Protein AF-A0A1Q5ML68-F1 (afdb_monomer_lite)

Sequence (285 aa):
MDGDLDEITRAELIEREPCPRCGAPPGSVCRANSGVVAVDYHTGRYGKIPALKSGPAIRIPAARGPGRTWQPGPEPGLDPELLARAGDRIGYARVSSKGQDLAGQVRLLKKAGCVRIYVEKVGTREKIRPEYNAALADLRPADTLTVTMLDRLGRNMVELITSAQDLAERDHRLEILTGPLAGTYDPQGAGKVLFVVFAAMAEVEREFIHERTLIGLDTAAANGNRGGRPPAIDGDMLAVALRRRDAEESVTSIARYLGIGRSTLYRTLAAYDEAIYGETLPPEK

Structure (mmCIF, N/CA/C/O backbone):
data_AF-A0A1Q5ML68-F1
#
_entry.id   AF-A0A1Q5ML68-F1
#
loop_
_atom_site.group_PDB
_atom_site.id
_atom_site.type_symbol
_atom_site.label_atom_id
_atom_site.label_alt_id
_atom_site.label_comp_id
_atom_site.label_asym_id
_atom_site.label_entity_id
_atom_site.label_seq_id
_atom_site.pdbx_PDB_ins_code
_atom_site.Cartn_x
_atom_site.Cartn_y
_atom_site.Cartn_z
_atom_site.occupancy
_atom_site.B_iso_or_equiv
_atom_site.auth_seq_id
_atom_site.auth_comp_id
_atom_site.auth_asym_id
_atom_site.auth_atom_id
_atom_site.pdbx_PDB_model_num
ATOM 1 N N . MET A 1 1 ? -25.505 -14.214 -13.656 1.00 36.12 1 MET A N 1
ATOM 2 C CA . MET A 1 1 ? -26.531 -13.472 -12.897 1.00 36.12 1 MET A CA 1
ATOM 3 C C . MET A 1 1 ? -25.995 -12.067 -12.741 1.00 36.12 1 MET A C 1
ATOM 5 O O . MET A 1 1 ? -25.295 -11.793 -11.775 1.00 36.12 1 MET A O 1
ATOM 9 N N . ASP A 1 2 ? -26.211 -11.245 -13.765 1.00 39.34 2 ASP A N 1
ATOM 10 C CA . ASP A 1 2 ? -25.779 -9.850 -13.785 1.00 39.34 2 ASP A CA 1
ATOM 11 C C . ASP A 1 2 ? -26.650 -9.072 -12.798 1.00 39.34 2 ASP A C 1
ATOM 13 O O . ASP A 1 2 ? -27.838 -8.856 -13.029 1.00 39.34 2 ASP A O 1
ATOM 17 N N . GLY A 1 3 ? -26.078 -8.772 -11.633 1.00 46.34 3 GLY A N 1
ATOM 18 C CA . GLY A 1 3 ? -26.731 -7.993 -10.590 1.00 46.34 3 GLY A CA 1
ATOM 19 C C . GLY A 1 3 ? -26.699 -6.522 -10.968 1.00 46.34 3 GLY A C 1
ATOM 20 O O . GLY A 1 3 ? -25.692 -5.852 -10.751 1.00 46.34 3 GLY A O 1
ATOM 21 N N . ASP A 1 4 ? -27.786 -6.036 -11.556 1.00 59.06 4 ASP A N 1
ATOM 22 C CA . ASP A 1 4 ? -27.978 -4.616 -11.827 1.00 59.06 4 ASP A CA 1
ATOM 23 C C . ASP A 1 4 ? -28.024 -3.873 -10.478 1.00 59.06 4 ASP A C 1
ATOM 25 O O . ASP A 1 4 ? -28.946 -4.059 -9.684 1.00 59.06 4 ASP A O 1
ATOM 29 N N . LEU A 1 5 ? -26.969 -3.112 -10.162 1.00 64.25 5 LEU A N 1
ATOM 30 C CA . LEU A 1 5 ? -26.885 -2.329 -8.922 1.00 64.25 5 LEU A CA 1
ATOM 31 C C . LEU A 1 5 ? -28.057 -1.348 -8.869 1.00 64.25 5 LEU A C 1
ATOM 33 O O . LEU A 1 5 ? -28.251 -0.605 -9.836 1.00 64.25 5 LEU A O 1
ATOM 37 N N . ASP A 1 6 ? -28.784 -1.307 -7.752 1.00 80.88 6 ASP A N 1
ATOM 38 C CA . ASP A 1 6 ? -29.876 -0.354 -7.573 1.00 80.88 6 ASP A CA 1
ATOM 39 C C . ASP A 1 6 ? -29.372 1.101 -7.600 1.00 80.88 6 ASP A C 1
ATOM 41 O O . ASP A 1 6 ? -28.182 1.396 -7.435 1.00 80.88 6 ASP A O 1
ATOM 45 N N . GLU A 1 7 ? -30.299 2.026 -7.847 1.00 80.38 7 GLU A N 1
ATOM 46 C CA . GLU A 1 7 ? -30.007 3.444 -8.066 1.00 80.38 7 GLU A CA 1
ATOM 47 C C . GLU A 1 7 ? -29.295 4.102 -6.868 1.00 80.38 7 GLU A C 1
ATOM 49 O O . GLU A 1 7 ? -28.426 4.956 -7.061 1.00 80.38 7 GLU A O 1
ATOM 54 N N . ILE A 1 8 ? -29.612 3.675 -5.641 1.00 80.44 8 ILE A N 1
ATOM 55 C CA . ILE A 1 8 ? -29.038 4.227 -4.409 1.00 80.44 8 ILE A CA 1
ATOM 56 C C . ILE A 1 8 ? -27.631 3.680 -4.192 1.00 80.44 8 ILE A C 1
ATOM 58 O O . ILE A 1 8 ? -26.703 4.465 -4.008 1.00 80.44 8 ILE A O 1
ATOM 62 N N . THR A 1 9 ? -27.437 2.368 -4.318 1.00 79.06 9 THR A N 1
ATOM 63 C CA . THR A 1 9 ? -26.108 1.749 -4.200 1.00 79.06 9 THR A CA 1
ATOM 64 C C . THR A 1 9 ? -25.141 2.302 -5.253 1.00 79.06 9 THR A C 1
ATOM 66 O O . THR A 1 9 ? -23.959 2.540 -4.990 1.00 79.06 9 THR A O 1
ATOM 69 N N . ARG A 1 10 ? -25.641 2.573 -6.465 1.00 85.12 10 ARG A N 1
ATOM 70 C CA . ARG A 1 10 ? -24.862 3.206 -7.536 1.00 85.12 10 ARG A CA 1
ATOM 71 C C . ARG A 1 10 ? -24.463 4.637 -7.181 1.00 85.12 10 ARG A C 1
ATOM 73 O O . ARG A 1 10 ? -23.309 5.004 -7.388 1.00 85.12 10 ARG A O 1
ATOM 80 N N . ALA A 1 11 ? -25.385 5.428 -6.638 1.00 85.94 11 ALA A N 1
ATOM 81 C CA . ALA A 1 11 ? -25.099 6.776 -6.160 1.00 85.94 11 ALA A CA 1
ATOM 82 C C . ALA A 1 11 ? -24.056 6.778 -5.033 1.00 85.94 11 ALA A C 1
ATOM 84 O O . ALA A 1 11 ? -23.106 7.555 -5.090 1.00 85.94 11 ALA A O 1
ATOM 85 N N . GLU A 1 12 ? -24.160 5.861 -4.070 1.00 85.00 12 GLU A N 1
ATOM 86 C CA . GLU A 1 12 ? -23.204 5.732 -2.964 1.00 85.00 12 GLU A CA 1
ATOM 87 C C . GLU A 1 12 ? -21.778 5.440 -3.445 1.00 85.00 12 GLU A C 1
ATOM 89 O O . GLU A 1 12 ? -20.823 6.034 -2.946 1.00 85.00 12 GLU A O 1
ATOM 94 N N . LEU A 1 13 ? -21.615 4.574 -4.450 1.00 82.69 13 LEU A N 1
ATOM 95 C CA . LEU A 1 13 ? -20.307 4.299 -5.053 1.00 82.69 13 LEU A CA 1
ATOM 96 C C . LEU A 1 13 ? -19.692 5.542 -5.710 1.00 82.69 13 LEU A C 1
ATOM 98 O O . LEU A 1 13 ? -18.487 5.757 -5.609 1.00 82.69 13 LEU A O 1
ATOM 102 N N . ILE A 1 14 ? -20.507 6.367 -6.371 1.00 88.38 14 ILE A N 1
ATOM 103 C CA . ILE A 1 14 ? -20.056 7.599 -7.037 1.00 88.38 14 ILE A CA 1
ATOM 104 C C . ILE A 1 14 ? -19.730 8.690 -6.015 1.00 88.38 14 ILE A C 1
ATOM 106 O O . ILE A 1 14 ? -18.773 9.446 -6.188 1.00 88.38 14 ILE A O 1
ATOM 110 N N . GLU A 1 15 ? -20.543 8.797 -4.966 1.00 90.00 15 GLU A N 1
ATOM 111 C CA . GLU A 1 15 ? -20.426 9.826 -3.936 1.00 90.00 15 GLU A CA 1
ATOM 112 C C . GLU A 1 15 ? -19.154 9.657 -3.098 1.00 90.00 15 GLU A C 1
ATOM 114 O O . GLU A 1 15 ? -18.625 10.665 -2.640 1.00 90.00 15 GLU A O 1
ATOM 119 N N . ARG A 1 16 ? -18.596 8.443 -2.975 1.00 83.81 16 ARG A N 1
ATOM 120 C CA . ARG A 1 16 ? -17.305 8.185 -2.299 1.00 83.81 16 ARG A CA 1
ATOM 121 C C . ARG A 1 16 ? -16.110 8.885 -2.943 1.00 83.81 16 ARG A C 1
ATOM 123 O O . ARG A 1 16 ? -15.147 9.196 -2.252 1.00 83.81 16 ARG A O 1
ATOM 130 N N . GLU A 1 17 ? -16.174 9.160 -4.240 1.00 82.75 17 GLU A N 1
ATOM 131 C CA . GLU A 1 17 ? -15.088 9.816 -4.963 1.00 82.75 17 GLU A CA 1
ATOM 132 C C . GLU A 1 17 ? -15.290 11.340 -4.998 1.00 82.75 17 GLU A C 1
ATOM 134 O O . GLU A 1 17 ? -16.422 11.819 -5.173 1.00 82.75 17 GLU A O 1
ATOM 139 N N . PRO A 1 18 ? -14.217 12.145 -4.890 1.00 88.44 18 PRO A N 1
ATOM 140 C CA . PRO A 1 18 ? -14.308 13.586 -5.080 1.00 88.44 18 PRO A CA 1
ATOM 141 C C . PRO A 1 18 ? -14.654 13.921 -6.537 1.00 88.44 18 PRO A C 1
ATOM 143 O O . PRO A 1 18 ? -14.225 13.258 -7.483 1.00 88.44 18 PRO A O 1
ATOM 146 N N . CYS A 1 19 ? -15.420 14.991 -6.755 1.00 91.00 19 CYS A N 1
ATOM 147 C CA . CYS A 1 19 ? -15.777 15.424 -8.101 1.00 91.00 19 CYS A CA 1
ATOM 148 C C . CYS A 1 19 ? -14.746 16.415 -8.669 1.00 91.00 19 CYS A C 1
ATOM 150 O O . CYS A 1 19 ? -14.743 17.576 -8.254 1.00 91.00 19 CYS A O 1
ATOM 152 N N . PRO A 1 20 ? -13.973 16.054 -9.712 1.00 89.56 20 PRO A N 1
ATOM 153 C CA . PRO A 1 20 ? -12.955 16.945 -10.278 1.00 89.56 20 PRO A CA 1
ATOM 154 C C . PRO A 1 20 ? -13.546 18.157 -11.015 1.00 89.56 20 PRO A C 1
ATOM 156 O O . PRO A 1 20 ? -12.840 19.124 -11.272 1.00 89.56 20 PRO A O 1
ATOM 159 N N . ARG A 1 21 ? -14.836 18.112 -11.384 1.00 91.75 21 ARG A N 1
ATOM 160 C CA . ARG A 1 21 ? -15.485 19.169 -12.176 1.00 91.75 21 ARG A CA 1
ATOM 161 C C . ARG A 1 21 ? -16.094 20.284 -11.332 1.00 91.75 21 ARG A C 1
ATOM 163 O O . ARG A 1 21 ? -15.976 21.444 -11.696 1.00 91.75 21 ARG A O 1
ATOM 170 N N . CYS A 1 22 ? -16.789 19.936 -10.252 1.00 91.56 22 CYS A N 1
ATOM 171 C CA . CYS A 1 22 ? -17.483 20.916 -9.403 1.00 91.56 22 CYS A CA 1
ATOM 172 C C . CYS A 1 22 ? -16.867 21.065 -8.010 1.00 91.56 22 CYS A C 1
ATOM 174 O O . CYS A 1 22 ? -17.383 21.836 -7.208 1.00 91.56 22 CYS A O 1
ATOM 176 N N . GLY A 1 23 ? -15.803 20.312 -7.712 1.00 88.94 23 GLY A N 1
ATOM 177 C CA . GLY A 1 23 ? -15.145 20.329 -6.407 1.00 88.94 23 GLY A CA 1
ATOM 178 C C . GLY A 1 23 ? -15.983 19.734 -5.275 1.00 88.94 23 GLY A C 1
ATOM 179 O O . GLY A 1 23 ? -15.641 19.936 -4.118 1.00 88.94 23 GLY A O 1
ATOM 180 N N . ALA A 1 24 ? -17.082 19.028 -5.575 1.00 89.75 24 ALA A N 1
ATOM 181 C CA . ALA A 1 24 ? -17.859 18.344 -4.544 1.00 89.75 24 ALA A CA 1
ATOM 182 C C . ALA A 1 24 ? -16.963 17.311 -3.829 1.00 89.75 24 ALA A C 1
ATOM 184 O O . ALA A 1 24 ? -16.396 16.454 -4.520 1.00 89.75 24 ALA A O 1
ATOM 185 N N . PRO A 1 25 ? -16.820 17.388 -2.494 1.00 84.69 25 PRO A N 1
ATOM 186 C CA . PRO A 1 25 ? -16.006 16.442 -1.740 1.00 84.69 25 PRO A CA 1
ATOM 187 C C . PRO A 1 25 ? -16.663 15.048 -1.718 1.00 84.69 25 PRO A C 1
ATOM 189 O O . PRO A 1 25 ? -17.828 14.903 -2.125 1.00 84.69 25 PRO A O 1
ATOM 192 N N . PRO A 1 26 ? -15.940 14.010 -1.260 1.00 85.00 26 PRO A N 1
ATOM 193 C CA . PRO A 1 26 ? -16.539 12.717 -0.949 1.00 85.00 26 PRO A CA 1
ATOM 194 C C . PRO A 1 26 ? -17.802 12.875 -0.090 1.00 85.00 26 PRO A C 1
ATOM 196 O O . PRO A 1 26 ? -17.904 13.789 0.723 1.00 85.00 26 PRO A O 1
ATOM 199 N N . GLY A 1 27 ? -18.787 11.999 -0.280 1.00 83.81 27 GLY A N 1
ATOM 200 C CA . GLY A 1 27 ? -20.057 11.973 0.458 1.00 83.81 27 GLY A CA 1
ATOM 201 C C . GLY A 1 27 ? -21.073 13.032 0.023 1.00 83.81 27 GLY A C 1
ATOM 202 O O . GLY A 1 27 ? -22.237 12.992 0.412 1.00 83.81 27 GLY A O 1
ATOM 203 N N . SER A 1 28 ? -20.672 13.959 -0.851 1.00 89.44 28 SER A N 1
ATOM 204 C CA . SER A 1 28 ? -21.554 14.991 -1.400 1.00 89.44 28 SER A CA 1
ATOM 205 C C . SER A 1 28 ? -22.082 14.637 -2.785 1.00 89.44 28 SER A C 1
ATOM 207 O O . SER A 1 28 ? -21.382 14.036 -3.592 1.00 89.44 28 SER A O 1
ATOM 209 N N . VAL A 1 29 ? -23.269 15.121 -3.139 1.00 93.69 29 VAL A N 1
ATOM 210 C CA . VAL A 1 29 ? -23.805 15.090 -4.515 1.00 93.69 29 VAL A CA 1
ATOM 211 C C . VAL A 1 29 ? -23.107 16.121 -5.411 1.00 93.69 29 VAL A C 1
ATOM 213 O O . VAL A 1 29 ? -22.505 17.077 -4.920 1.00 93.69 29 VAL A O 1
ATOM 216 N N . CYS A 1 30 ? -23.160 15.960 -6.738 1.00 94.75 30 CYS A N 1
ATOM 217 C CA . CYS A 1 30 ? -22.585 16.964 -7.643 1.00 94.75 30 CYS A CA 1
ATOM 218 C C . CYS A 1 30 ? -23.358 18.293 -7.581 1.00 94.75 30 CYS A C 1
ATOM 220 O O . CYS A 1 30 ? -24.582 18.312 -7.458 1.00 94.75 30 CYS A O 1
ATOM 222 N N . ARG A 1 31 ? -22.630 19.408 -7.708 1.00 95.38 31 ARG A N 1
ATOM 223 C CA . ARG A 1 31 ? -23.177 20.770 -7.691 1.00 95.38 31 ARG A CA 1
ATOM 224 C C . ARG A 1 31 ? -23.216 21.365 -9.096 1.00 95.38 31 ARG A C 1
ATOM 226 O O . ARG A 1 31 ? -22.225 21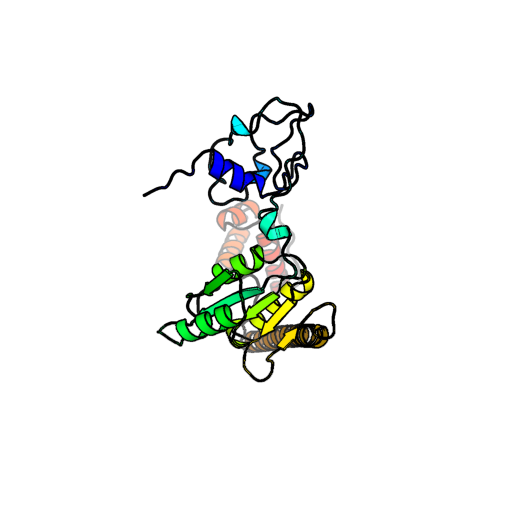.279 -9.820 1.00 95.38 31 ARG A O 1
ATOM 233 N N . ALA A 1 32 ? -24.325 22.003 -9.460 1.00 93.00 32 ALA A N 1
ATOM 234 C CA . ALA A 1 32 ? -24.416 22.824 -10.665 1.00 93.00 32 ALA A CA 1
ATOM 235 C C . ALA A 1 32 ? -23.803 24.220 -10.439 1.00 93.00 32 ALA 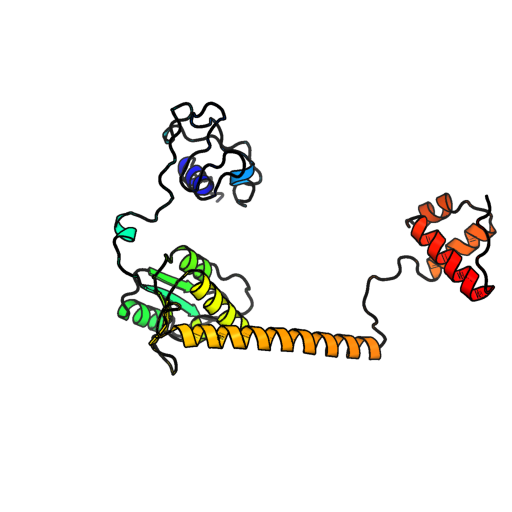A C 1
ATOM 237 O O . ALA A 1 32 ? -23.668 24.683 -9.307 1.00 93.00 32 ALA A O 1
ATOM 238 N N . ASN A 1 33 ? -23.482 24.944 -11.514 1.00 90.50 33 ASN A N 1
ATOM 239 C CA . ASN A 1 33 ? -22.924 26.301 -11.405 1.00 90.50 33 ASN A CA 1
ATOM 240 C C . ASN A 1 33 ? -23.860 27.287 -10.682 1.00 90.50 33 ASN A C 1
ATOM 242 O O . ASN A 1 33 ? -23.385 28.229 -10.061 1.00 90.50 33 ASN A O 1
ATOM 246 N N . SER A 1 34 ? -25.172 27.044 -10.717 1.00 89.31 34 SER A N 1
ATOM 247 C CA . SER A 1 34 ? -26.196 27.830 -10.018 1.00 89.31 34 SER A CA 1
ATOM 248 C C . SER A 1 34 ? -26.254 27.591 -8.502 1.00 89.31 34 SER A C 1
ATOM 250 O O . SER A 1 34 ? -27.090 28.187 -7.832 1.00 89.31 34 SER A O 1
ATOM 252 N N . GLY A 1 35 ? -25.402 26.722 -7.943 1.00 89.81 35 GLY A N 1
ATOM 253 C CA . GLY A 1 35 ? -25.367 26.450 -6.501 1.00 89.81 35 GLY A CA 1
ATOM 254 C C . GLY A 1 35 ? -26.454 25.490 -6.006 1.00 89.81 35 GLY A C 1
ATOM 255 O O . GLY A 1 35 ? -26.629 25.334 -4.801 1.00 89.81 35 GLY A O 1
ATOM 256 N N . VAL A 1 36 ? -27.164 24.822 -6.917 1.00 95.69 36 VAL A N 1
ATOM 257 C CA . VAL A 1 36 ? -28.134 23.759 -6.605 1.00 95.69 36 VAL A CA 1
ATOM 258 C C . VAL A 1 36 ? -27.543 22.374 -6.865 1.00 95.69 36 VAL A C 1
ATOM 260 O O . VAL A 1 36 ? -26.537 22.230 -7.572 1.00 95.69 36 VAL A O 1
ATOM 263 N N . VAL A 1 37 ? -28.160 21.345 -6.286 1.00 95.69 37 VAL A N 1
ATOM 264 C CA . VAL A 1 37 ? -27.837 19.946 -6.573 1.00 95.69 37 VAL A CA 1
ATOM 265 C C . VAL A 1 37 ? -28.046 19.694 -8.062 1.00 95.69 37 VAL A C 1
ATOM 267 O O . VAL A 1 37 ? -29.103 20.013 -8.613 1.00 95.69 37 VAL A O 1
ATOM 270 N N . ALA A 1 38 ? -27.017 19.159 -8.717 1.00 94.69 38 ALA A N 1
ATOM 271 C CA . ALA A 1 38 ? -27.066 18.848 -10.133 1.00 94.69 38 ALA A CA 1
ATOM 272 C C . ALA A 1 38 ? -28.132 17.785 -10.422 1.00 94.69 38 ALA A C 1
ATOM 274 O O . ALA A 1 38 ? -28.585 17.050 -9.549 1.00 94.69 38 ALA A O 1
ATOM 275 N N . VAL A 1 39 ? -28.537 17.720 -11.681 1.00 93.81 39 VAL A N 1
ATOM 276 C CA . VAL A 1 39 ? -29.521 16.745 -12.140 1.00 93.81 39 VAL A CA 1
ATOM 277 C C . VAL A 1 39 ? -28.864 15.376 -12.384 1.00 93.81 39 VAL A C 1
ATOM 279 O O . VAL A 1 39 ? -29.430 14.341 -12.037 1.00 93.81 39 VAL A O 1
ATOM 282 N N . ASP A 1 40 ? -27.637 15.388 -12.905 1.00 94.50 40 ASP A N 1
ATOM 283 C CA . ASP A 1 40 ? -26.828 14.202 -13.178 1.00 94.50 40 ASP A CA 1
ATOM 284 C C . ASP A 1 40 ? -25.459 14.333 -12.491 1.00 94.50 40 ASP A C 1
ATOM 286 O O . ASP A 1 40 ? -24.950 15.444 -12.282 1.00 94.50 40 ASP A O 1
ATOM 290 N N . TYR A 1 41 ? -24.823 13.205 -12.166 1.00 93.81 41 TYR A N 1
ATOM 291 C CA . TYR A 1 41 ? -23.427 13.217 -11.736 1.00 93.81 41 TYR A CA 1
ATOM 292 C C . TYR A 1 41 ? -22.515 13.597 -12.908 1.00 93.81 41 TYR A C 1
ATOM 294 O O . TYR A 1 41 ? -22.719 13.202 -14.059 1.00 93.81 41 TYR A O 1
ATOM 302 N N . HIS A 1 42 ? -21.436 14.321 -12.617 1.00 93.44 42 HIS A N 1
ATOM 303 C CA . HIS A 1 42 ? -20.429 14.624 -13.629 1.00 93.44 42 HIS A CA 1
ATOM 304 C C . HIS A 1 42 ? -19.661 13.361 -14.036 1.00 93.44 42 HIS A C 1
ATOM 306 O O . HIS A 1 42 ? -19.107 12.678 -13.179 1.00 93.44 42 HIS A O 1
ATOM 312 N N . THR A 1 43 ? -19.543 13.114 -15.342 1.00 89.44 43 THR A N 1
ATOM 313 C CA . THR A 1 43 ? -18.831 11.957 -15.929 1.00 89.44 43 THR A CA 1
ATOM 314 C C . THR A 1 43 ? -17.425 11.757 -15.369 1.00 89.44 43 THR A C 1
ATOM 316 O O . THR A 1 43 ? -17.034 10.638 -15.047 1.00 89.44 43 THR A O 1
ATOM 319 N N . GLY A 1 44 ? -16.678 12.846 -15.166 1.00 85.62 44 GLY A N 1
ATOM 320 C CA . GLY A 1 44 ? -15.333 12.798 -14.585 1.00 85.62 44 GLY A CA 1
ATOM 321 C C . GLY A 1 44 ? -15.268 12.229 -13.161 1.00 85.62 44 GLY A C 1
ATOM 322 O O . GLY A 1 44 ? -14.197 11.803 -12.745 1.00 85.62 44 GLY A O 1
ATOM 323 N N . ARG A 1 45 ? -16.386 12.200 -12.422 1.00 89.94 45 ARG A N 1
ATOM 324 C CA . ARG A 1 45 ? -16.457 11.667 -11.055 1.00 89.94 45 ARG A CA 1
ATOM 325 C C . ARG A 1 45 ? -16.505 10.140 -11.019 1.00 89.94 45 ARG A C 1
ATOM 327 O O . ARG A 1 45 ? -15.849 9.539 -10.186 1.00 89.94 45 ARG A O 1
ATOM 334 N N . TYR A 1 46 ? -17.248 9.516 -11.933 1.00 87.50 46 TYR A N 1
ATOM 335 C CA . TYR A 1 46 ? -17.438 8.059 -11.959 1.00 87.50 46 TYR A CA 1
ATOM 336 C C . TYR A 1 46 ? -16.704 7.349 -13.099 1.00 87.50 46 TYR A C 1
ATOM 338 O O . TYR A 1 46 ? -16.640 6.125 -13.116 1.00 87.50 46 TYR A O 1
ATOM 346 N N . GLY A 1 47 ? -16.082 8.083 -14.028 1.00 83.88 47 GLY A N 1
ATOM 347 C CA . GLY A 1 47 ? -15.369 7.502 -15.172 1.00 83.88 47 GLY A CA 1
ATOM 348 C C . GLY A 1 47 ? -14.154 6.631 -14.817 1.00 83.88 47 GLY A C 1
ATOM 349 O O . GLY A 1 47 ? -13.647 5.908 -15.675 1.00 83.88 47 GLY A O 1
ATOM 350 N N . LYS A 1 48 ? -13.676 6.674 -13.565 1.00 76.44 48 LYS A N 1
ATOM 351 C CA . LYS A 1 48 ? -12.618 5.784 -13.055 1.00 76.44 48 LYS A CA 1
ATOM 352 C C . LYS A 1 48 ? -13.155 4.531 -12.358 1.00 76.44 48 LYS A C 1
ATOM 354 O O . LYS A 1 48 ? -12.374 3.616 -12.122 1.00 76.44 48 LYS A O 1
ATOM 359 N N . ILE A 1 49 ? -14.457 4.464 -12.071 1.00 81.38 49 ILE A N 1
ATOM 360 C CA . ILE A 1 49 ? -15.095 3.322 -11.410 1.00 81.38 49 ILE A CA 1
ATOM 361 C C . ILE A 1 49 ? -15.355 2.251 -12.482 1.00 81.38 49 ILE A C 1
ATOM 363 O O . ILE A 1 49 ? -16.187 2.482 -13.363 1.00 81.38 49 ILE A O 1
ATOM 367 N N . PRO A 1 50 ? -14.679 1.082 -12.451 1.00 75.31 50 PRO A N 1
ATOM 368 C CA . PRO A 1 50 ? -14.756 0.096 -13.535 1.00 75.31 50 PRO A CA 1
ATOM 369 C C . PRO A 1 50 ? -16.184 -0.368 -13.849 1.00 75.31 50 PRO A C 1
ATOM 371 O O . PRO A 1 50 ? -16.514 -0.567 -15.013 1.00 75.31 50 PRO A O 1
ATOM 374 N N . ALA A 1 51 ? -17.041 -0.457 -12.827 1.00 77.88 51 ALA A N 1
ATOM 375 C CA . ALA A 1 51 ? -18.445 -0.844 -12.959 1.00 77.88 51 ALA A CA 1
ATOM 376 C C . ALA A 1 51 ? -19.333 0.211 -13.651 1.00 77.88 51 ALA A C 1
ATOM 378 O O . ALA A 1 51 ? -20.419 -0.120 -14.110 1.00 77.88 51 ALA A O 1
ATOM 379 N N . LEU A 1 52 ? -18.894 1.475 -13.726 1.00 79.75 52 LEU A N 1
ATOM 380 C CA . LEU A 1 52 ? -19.711 2.618 -14.171 1.00 79.75 52 LEU A CA 1
ATOM 381 C C . LEU A 1 52 ? -19.112 3.366 -15.372 1.00 79.75 52 LEU A C 1
ATOM 383 O O . LEU A 1 52 ? -19.705 4.313 -15.883 1.00 79.75 52 LEU A O 1
ATOM 387 N N . LYS A 1 53 ? -17.932 2.943 -15.835 1.00 72.88 53 LYS A N 1
ATOM 388 C CA . LYS A 1 53 ? -17.140 3.622 -16.869 1.00 72.88 53 LYS A CA 1
ATOM 389 C C . LYS A 1 53 ? -17.780 3.605 -18.266 1.00 72.88 53 LYS A C 1
ATOM 391 O O . LYS A 1 53 ? -17.458 4.470 -19.077 1.00 72.88 53 LYS A O 1
ATOM 396 N N . SER A 1 54 ? -18.672 2.653 -18.540 1.00 64.12 54 SER A N 1
ATOM 397 C CA . SER A 1 54 ? -19.179 2.347 -19.891 1.00 64.12 54 SER A CA 1
ATOM 398 C C . SER A 1 54 ? -20.687 2.586 -20.068 1.00 64.12 54 SER A C 1
ATOM 400 O O . SER A 1 54 ? -21.296 1.993 -20.954 1.00 64.12 54 SER A O 1
ATOM 402 N N . GLY A 1 55 ? -21.306 3.403 -19.211 1.00 70.31 55 GLY A N 1
ATOM 403 C CA . GLY A 1 55 ? -22.759 3.598 -19.172 1.00 70.31 55 GLY A CA 1
ATOM 404 C C . GLY A 1 55 ? -23.245 4.973 -19.654 1.00 70.31 55 GLY A C 1
ATOM 405 O O . GLY A 1 55 ? -22.439 5.888 -19.849 1.00 70.31 55 GLY A O 1
ATOM 406 N N . PRO A 1 56 ? -24.572 5.140 -19.823 1.00 78.81 56 PRO A N 1
ATOM 407 C CA . PRO A 1 56 ? -25.187 6.454 -19.999 1.00 78.81 56 PRO A CA 1
ATOM 408 C C . PRO A 1 56 ? -24.938 7.349 -18.775 1.00 78.81 56 PRO A C 1
ATOM 410 O O . PRO A 1 56 ? -24.537 6.878 -17.709 1.00 78.81 56 PRO A O 1
ATOM 413 N N . ALA A 1 57 ? -25.195 8.652 -18.921 1.00 85.81 57 ALA A N 1
ATOM 414 C CA . ALA A 1 57 ? -25.072 9.598 -17.816 1.00 85.81 57 ALA A CA 1
ATOM 415 C C . ALA A 1 57 ? -25.906 9.145 -16.603 1.00 85.81 57 ALA A C 1
ATOM 417 O O . ALA A 1 57 ? -27.088 8.827 -16.734 1.00 85.81 57 ALA A O 1
ATOM 418 N N . ILE A 1 58 ? -25.278 9.111 -15.425 1.00 89.69 58 ILE A N 1
ATOM 419 C CA . ILE A 1 58 ? -25.912 8.621 -14.197 1.00 89.69 58 ILE A CA 1
ATOM 420 C C . ILE A 1 58 ? -26.659 9.767 -13.509 1.00 89.69 58 ILE A C 1
ATOM 422 O O . ILE A 1 58 ? -26.050 10.766 -13.113 1.00 89.69 58 ILE A O 1
ATOM 426 N N . ARG A 1 59 ? -27.976 9.598 -13.357 1.00 92.31 59 ARG A N 1
ATOM 427 C CA . ARG A 1 59 ? -28.879 10.527 -12.665 1.00 92.31 59 ARG A CA 1
ATOM 428 C C . ARG A 1 59 ? -28.554 10.590 -11.171 1.00 92.31 59 ARG A C 1
ATOM 430 O O . ARG A 1 59 ? -28.221 9.569 -10.573 1.00 92.31 59 ARG A O 1
ATOM 437 N N . ILE A 1 60 ? -28.695 11.766 -10.562 1.00 92.19 60 ILE A N 1
ATOM 438 C CA . ILE A 1 60 ? -28.732 11.870 -9.099 1.00 92.19 60 ILE A CA 1
ATOM 439 C C . ILE A 1 60 ? -30.112 11.384 -8.614 1.00 92.19 60 ILE A C 1
ATOM 441 O O . ILE A 1 60 ? -31.121 11.905 -9.106 1.00 92.19 60 ILE A O 1
ATOM 445 N N . PRO A 1 61 ? -30.187 10.430 -7.661 1.00 91.69 61 PRO A N 1
ATOM 446 C CA . PRO A 1 61 ? -31.463 9.890 -7.200 1.00 91.69 61 PRO A CA 1
ATOM 447 C C . PRO A 1 61 ? -32.376 10.961 -6.607 1.00 91.69 61 PRO A C 1
ATOM 449 O O . PRO A 1 61 ? -31.914 11.899 -5.954 1.00 91.69 61 PRO A O 1
ATOM 452 N N . ALA 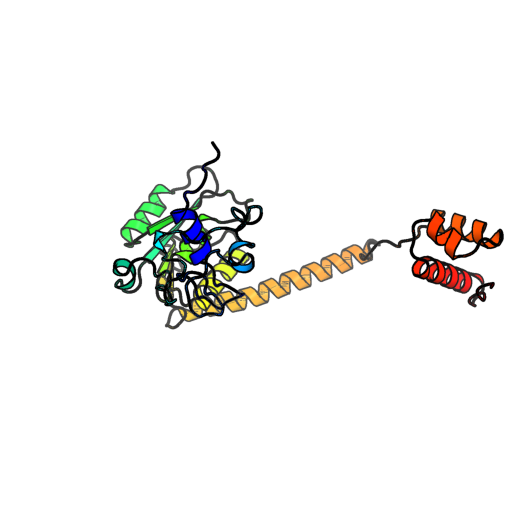A 1 62 ? -33.693 10.783 -6.727 1.00 88.88 62 ALA A N 1
ATOM 453 C CA . ALA A 1 62 ? -34.670 11.719 -6.158 1.00 88.88 62 ALA A CA 1
ATOM 454 C C . ALA A 1 62 ? -34.469 11.945 -4.643 1.00 88.88 62 ALA A C 1
ATOM 456 O O . ALA A 1 62 ? -34.628 13.066 -4.154 1.00 88.88 62 ALA A O 1
ATOM 457 N N . ALA A 1 63 ? -34.030 10.909 -3.917 1.00 86.75 63 ALA A N 1
ATOM 458 C CA . ALA A 1 63 ? -33.715 10.965 -2.486 1.00 86.75 63 ALA A CA 1
ATOM 459 C C . ALA A 1 63 ? -32.593 11.963 -2.132 1.00 86.75 63 ALA A C 1
ATOM 461 O O . ALA A 1 63 ? -32.508 12.422 -0.997 1.00 86.75 63 ALA A O 1
ATOM 462 N N . ARG A 1 64 ? -31.741 12.321 -3.098 1.00 87.25 64 ARG A N 1
ATOM 463 C CA . ARG A 1 64 ? -30.636 13.279 -2.953 1.00 87.25 64 ARG A CA 1
ATOM 464 C C . ARG A 1 64 ? -31.027 14.722 -3.304 1.00 87.25 64 ARG A C 1
ATOM 466 O O . ARG A 1 64 ? -30.206 15.628 -3.191 1.00 87.25 64 ARG A O 1
ATOM 473 N N . GLY A 1 65 ? -32.284 14.953 -3.692 1.00 90.88 65 GLY A N 1
ATOM 474 C CA . GLY A 1 65 ? -32.865 16.285 -3.871 1.00 90.88 65 GLY A CA 1
ATOM 475 C C . GLY A 1 65 ? -32.293 17.116 -5.030 1.00 90.88 65 GLY A C 1
ATOM 476 O O . GLY A 1 65 ? -31.947 18.276 -4.795 1.00 90.88 65 GLY A O 1
ATOM 477 N N . PRO A 1 66 ? -32.210 16.590 -6.269 1.00 92.56 66 PRO A N 1
ATOM 478 C CA . PRO A 1 66 ? -31.778 17.370 -7.431 1.00 92.56 66 PRO A CA 1
ATOM 479 C C . PRO A 1 66 ? -32.589 18.668 -7.581 1.00 92.56 66 PRO A C 1
ATOM 481 O O . PRO A 1 66 ? -33.803 18.687 -7.376 1.00 92.56 66 PRO A O 1
ATOM 484 N N . GLY A 1 67 ? -31.912 19.772 -7.911 1.00 90.19 67 GLY A N 1
ATOM 485 C CA . GLY A 1 67 ? -32.509 21.107 -8.035 1.00 90.19 67 GLY A CA 1
ATOM 486 C C . GLY A 1 67 ? -32.717 21.872 -6.721 1.00 90.19 67 GLY A C 1
ATOM 487 O O . GLY A 1 67 ? -33.042 23.057 -6.767 1.00 90.19 67 GLY A O 1
ATOM 488 N N . ARG A 1 68 ? -32.499 21.253 -5.552 1.00 91.81 68 ARG A N 1
ATOM 489 C CA . ARG A 1 68 ? -32.514 21.956 -4.255 1.00 91.81 68 ARG A CA 1
ATOM 490 C C . ARG A 1 68 ? -31.201 22.693 -4.008 1.00 91.81 68 ARG A C 1
ATOM 492 O O . ARG A 1 68 ? -30.184 22.360 -4.614 1.00 91.81 68 ARG A O 1
ATOM 499 N N . THR A 1 69 ? -31.207 23.666 -3.096 1.00 94.69 69 THR A N 1
ATOM 500 C CA . THR A 1 69 ? -29.986 24.344 -2.634 1.00 94.69 69 THR A CA 1
ATOM 501 C C . THR A 1 69 ? -28.934 23.316 -2.244 1.00 94.69 69 THR A C 1
ATOM 503 O O . THR A 1 69 ? -29.194 22.444 -1.414 1.00 94.69 69 THR A O 1
ATOM 506 N N . TRP A 1 70 ? -27.763 23.394 -2.875 1.00 94.62 70 TRP A N 1
ATOM 507 C CA . TRP A 1 70 ? -26.704 22.433 -2.627 1.00 94.62 70 TRP A CA 1
ATOM 508 C C . TRP A 1 70 ? -26.081 22.697 -1.265 1.00 94.62 70 TRP A C 1
ATOM 510 O O . TRP A 1 70 ? -25.696 23.823 -0.949 1.00 94.62 70 TRP A O 1
ATOM 520 N N . GLN A 1 71 ? -25.938 21.633 -0.494 1.00 87.62 71 GLN A N 1
ATOM 521 C CA . GLN A 1 71 ? -25.109 21.608 0.695 1.00 87.62 71 GLN A CA 1
ATOM 522 C C . GLN A 1 71 ? -24.110 20.464 0.540 1.00 87.62 71 GLN A C 1
ATOM 524 O O . GLN A 1 71 ? -24.453 19.448 -0.079 1.00 87.62 71 GLN A O 1
ATOM 529 N N . PRO A 1 72 ? -22.879 20.618 1.055 1.00 84.62 72 PRO A N 1
ATOM 530 C CA . PRO A 1 72 ? -21.977 19.488 1.152 1.00 84.62 72 PRO A CA 1
ATOM 531 C C . PRO A 1 72 ? -22.676 18.401 1.971 1.00 84.62 72 PRO A C 1
ATOM 533 O O . PRO A 1 72 ? -23.190 18.659 3.060 1.00 84.62 72 PRO A O 1
ATOM 536 N N . GLY A 1 73 ? -22.746 17.203 1.398 1.00 75.62 73 GLY A N 1
ATOM 537 C CA . GLY A 1 73 ? -23.124 16.025 2.159 1.00 75.62 73 GLY A CA 1
ATOM 538 C C . GLY A 1 73 ? -22.077 15.782 3.244 1.00 75.62 73 GLY A C 1
ATOM 539 O O . GLY A 1 73 ? -20.948 16.272 3.113 1.00 75.62 73 GLY A O 1
ATOM 540 N N . PRO A 1 74 ? -22.426 15.050 4.312 1.00 67.25 74 PRO A N 1
ATOM 541 C CA . PRO A 1 74 ? -21.405 14.585 5.235 1.00 67.25 74 PRO A CA 1
ATOM 542 C C . PRO A 1 74 ? -20.332 13.875 4.407 1.00 67.25 74 PRO A C 1
ATOM 544 O O . PRO A 1 74 ? -20.674 13.125 3.487 1.00 67.25 74 PRO A O 1
ATOM 547 N N . GLU A 1 75 ? -19.047 14.106 4.703 1.00 57.53 75 GLU A N 1
ATOM 548 C CA . GLU A 1 75 ? -18.023 13.184 4.207 1.00 57.53 75 GLU A CA 1
ATOM 549 C C . GLU A 1 75 ? -18.496 11.760 4.536 1.00 57.53 75 GLU A C 1
ATOM 551 O O . GLU A 1 75 ? -19.187 11.601 5.550 1.00 57.53 75 GLU A O 1
ATOM 556 N N . PRO A 1 76 ? -18.209 10.731 3.716 1.00 56.44 76 PRO A N 1
ATOM 557 C CA . PRO A 1 76 ? -18.541 9.359 4.046 1.00 56.44 76 PRO A CA 1
ATOM 558 C C . PRO A 1 76 ? -17.676 8.964 5.246 1.00 56.44 76 PRO A C 1
ATOM 560 O O . PRO A 1 76 ? -16.658 8.290 5.133 1.00 56.44 76 PRO A O 1
ATOM 563 N N . GLY A 1 77 ? -18.072 9.440 6.418 1.00 47.00 77 GLY A N 1
ATOM 564 C CA . GLY A 1 77 ? -17.682 8.924 7.692 1.00 47.00 77 GLY A CA 1
ATOM 565 C C . GLY A 1 77 ? -18.373 7.586 7.778 1.00 47.00 77 GLY A C 1
ATOM 566 O O . GLY A 1 77 ? -19.600 7.500 7.813 1.00 47.00 77 GLY A O 1
ATOM 567 N N . LEU A 1 78 ? -17.562 6.535 7.787 1.00 49.44 78 LEU A N 1
ATOM 568 C CA . LEU A 1 78 ? -17.891 5.314 8.505 1.00 49.44 78 LEU A CA 1
ATOM 569 C C . LEU A 1 78 ? -18.658 5.709 9.782 1.00 49.44 78 LEU A C 1
ATOM 571 O O . LEU A 1 78 ? -18.154 6.552 10.520 1.00 49.44 78 LEU A O 1
ATOM 575 N N . ASP A 1 79 ? -19.849 5.138 9.959 1.00 44.06 79 ASP A N 1
ATOM 576 C CA . ASP A 1 79 ? -20.825 5.311 11.047 1.00 44.06 79 ASP A CA 1
ATOM 577 C C . ASP A 1 79 ? -20.360 6.164 12.260 1.00 44.06 79 ASP A C 1
ATOM 579 O O . ASP A 1 79 ? -19.317 5.867 12.855 1.00 44.06 79 ASP A O 1
ATOM 583 N N . PRO A 1 80 ? -21.112 7.187 12.706 1.00 40.12 80 PRO A N 1
ATOM 584 C CA . PRO A 1 80 ? -20.773 7.976 13.896 1.00 40.12 80 PRO A CA 1
ATOM 585 C C . PRO A 1 80 ? -20.524 7.141 15.167 1.00 40.12 80 PRO A C 1
ATOM 587 O O . PRO A 1 80 ? -19.678 7.507 15.982 1.00 40.12 80 PRO A O 1
ATOM 590 N N . GLU A 1 81 ? -21.184 5.984 15.306 1.00 45.31 81 GLU A N 1
ATOM 591 C CA . GLU A 1 81 ? -20.912 5.001 16.370 1.00 45.31 81 GLU A CA 1
ATOM 592 C C . GLU A 1 81 ? -19.521 4.359 16.251 1.00 45.31 81 GLU A C 1
ATOM 594 O O . GLU A 1 81 ? -18.866 4.086 17.256 1.00 45.31 81 GLU A O 1
ATOM 599 N N . LEU A 1 82 ? -19.030 4.161 15.025 1.00 40.84 82 LEU A N 1
ATOM 600 C CA . LEU A 1 82 ? -17.650 3.761 14.785 1.00 40.84 82 LEU A CA 1
ATOM 601 C C . LEU A 1 82 ? -16.694 4.926 15.095 1.00 40.84 82 LEU A C 1
ATOM 603 O O . LEU A 1 82 ? -15.613 4.676 15.611 1.00 40.84 82 LEU A O 1
ATOM 607 N N . LEU A 1 83 ? -17.011 6.187 14.757 1.00 36.81 83 LEU A N 1
ATOM 608 C CA . LEU A 1 83 ? -16.131 7.365 14.982 1.00 36.81 83 LEU A CA 1
ATOM 609 C C . LEU A 1 83 ? -15.873 7.677 16.466 1.00 36.81 83 LEU A C 1
ATOM 611 O O . LEU A 1 83 ? -14.860 8.287 16.793 1.00 36.81 83 LEU A O 1
ATOM 615 N N . ALA A 1 84 ? -16.753 7.231 17.363 1.00 42.25 84 ALA A N 1
ATOM 616 C CA . ALA A 1 84 ? -16.598 7.400 18.806 1.00 42.25 84 ALA A CA 1
ATOM 617 C C . ALA A 1 84 ? -15.570 6.442 19.451 1.00 42.25 84 ALA A C 1
ATOM 619 O O . ALA A 1 84 ? -15.314 6.537 20.654 1.00 42.25 84 ALA A O 1
ATOM 620 N N . ARG A 1 85 ? -14.992 5.499 18.695 1.00 49.25 85 ARG A N 1
ATOM 621 C CA . ARG A 1 85 ? -14.134 4.442 19.242 1.00 49.25 85 ARG A CA 1
ATOM 622 C C . ARG A 1 85 ? -12.670 4.875 19.250 1.00 49.25 85 ARG A C 1
ATOM 624 O O . ARG A 1 85 ? -12.084 5.198 18.224 1.00 49.25 85 ARG A O 1
ATOM 631 N N . ALA A 1 86 ? -12.076 4.892 20.438 1.00 51.78 86 ALA A N 1
ATOM 632 C CA . ALA A 1 86 ? -10.655 5.139 20.622 1.00 51.78 86 ALA A CA 1
ATOM 633 C C . ALA A 1 86 ? -9.829 3.981 20.028 1.00 51.78 86 ALA A C 1
ATOM 635 O O . ALA A 1 86 ? -9.868 2.883 20.576 1.00 51.78 86 ALA A O 1
ATOM 636 N N . GLY A 1 87 ? -9.076 4.241 18.952 1.00 69.00 87 GLY A N 1
ATOM 637 C CA . GLY A 1 87 ? -8.020 3.370 18.412 1.00 69.00 87 GLY A CA 1
ATOM 638 C C . GLY A 1 87 ? -8.426 1.905 18.254 1.00 69.00 87 GLY A C 1
ATOM 639 O O . GLY A 1 87 ? -7.891 1.036 18.950 1.00 69.00 87 GLY A O 1
ATOM 640 N N . ASP A 1 88 ? -9.374 1.630 17.359 1.00 83.50 88 ASP A N 1
ATOM 641 C CA . ASP A 1 88 ? -9.868 0.275 17.140 1.00 83.50 88 ASP A CA 1
ATOM 642 C C . ASP A 1 88 ? -8.764 -0.637 16.576 1.00 83.50 88 ASP A C 1
ATOM 644 O O . ASP A 1 88 ? -7.847 -0.217 15.864 1.00 83.50 88 ASP A O 1
ATOM 648 N N . ARG A 1 89 ? -8.854 -1.932 16.896 1.00 89.44 89 ARG A N 1
ATOM 649 C CA . ARG A 1 89 ? -7.969 -2.970 16.351 1.00 89.44 89 ARG A CA 1
ATOM 650 C C . ARG A 1 89 ? -8.629 -3.649 15.158 1.00 89.44 89 ARG A C 1
ATOM 652 O O . ARG A 1 89 ? -9.652 -4.315 15.321 1.00 89.44 89 ARG A O 1
ATOM 659 N N . ILE A 1 90 ? -8.022 -3.566 13.981 1.00 92.69 90 ILE A N 1
ATOM 660 C CA . ILE A 1 90 ? -8.441 -4.307 12.787 1.00 92.69 90 ILE A CA 1
ATOM 661 C C . ILE A 1 90 ? -7.497 -5.489 12.593 1.00 92.69 90 ILE A C 1
ATOM 663 O O . ILE A 1 90 ? -6.294 -5.328 12.422 1.00 92.69 90 ILE A O 1
ATOM 667 N N . GLY A 1 91 ? -8.040 -6.700 12.633 1.00 92.81 91 GLY A N 1
ATOM 668 C CA . GLY A 1 91 ? -7.276 -7.929 12.479 1.00 92.81 91 GLY A CA 1
ATOM 669 C C . GLY A 1 91 ? -7.056 -8.287 11.014 1.00 92.81 91 GLY A C 1
ATOM 670 O O . GLY A 1 91 ? -7.989 -8.238 10.216 1.00 92.81 91 GLY A O 1
ATOM 671 N N . TYR A 1 92 ? -5.856 -8.741 10.670 1.00 93.62 92 TYR A N 1
ATOM 672 C CA . TYR A 1 92 ? -5.551 -9.297 9.355 1.00 93.62 92 TYR A CA 1
ATOM 673 C C . TYR A 1 92 ? -4.874 -10.668 9.482 1.00 93.62 92 TYR A C 1
ATOM 675 O O . TYR A 1 92 ? -3.855 -10.830 10.158 1.00 93.62 92 TYR A O 1
ATOM 683 N N . ALA A 1 93 ? -5.456 -11.671 8.824 1.00 90.56 93 ALA A N 1
ATOM 684 C CA . ALA A 1 93 ? -4.964 -13.042 8.767 1.00 90.56 93 ALA A CA 1
ATOM 685 C C . ALA A 1 93 ? -4.705 -13.454 7.315 1.00 90.56 93 ALA A C 1
ATOM 687 O O . ALA A 1 93 ? -5.455 -13.090 6.413 1.00 90.56 93 ALA A O 1
ATOM 688 N N . ARG A 1 94 ? -3.667 -14.265 7.086 1.00 87.38 94 ARG A N 1
ATOM 689 C CA . ARG A 1 94 ? -3.280 -14.723 5.742 1.00 87.38 94 ARG A CA 1
ATOM 690 C C . ARG A 1 94 ? -2.916 -16.201 5.747 1.00 87.38 94 ARG A C 1
ATOM 692 O O . ARG A 1 94 ? -2.239 -16.669 6.664 1.00 87.38 94 ARG A O 1
ATOM 699 N N . VAL A 1 95 ? -3.307 -16.927 4.698 1.00 82.12 95 VAL A N 1
ATOM 700 C CA . VAL A 1 95 ? -2.912 -18.330 4.487 1.00 82.12 95 VAL A CA 1
ATOM 701 C C . VAL A 1 95 ? -2.506 -18.596 3.038 1.00 82.12 95 VAL A C 1
ATOM 703 O O . VAL A 1 95 ? -3.237 -18.283 2.105 1.00 82.12 95 VAL A O 1
ATOM 706 N N . SER A 1 96 ? -1.340 -19.211 2.834 1.00 62.91 96 SER A N 1
ATOM 707 C CA . SER A 1 96 ? -0.873 -19.657 1.518 1.00 62.91 96 SER A CA 1
ATOM 708 C C . SER A 1 96 ? -1.270 -21.118 1.303 1.00 62.91 96 SER A C 1
ATOM 710 O O . SER A 1 96 ? -0.522 -22.006 1.679 1.00 62.91 96 SER A O 1
ATOM 712 N N . SER A 1 97 ? -2.454 -21.366 0.729 1.00 56.66 97 SER A N 1
ATOM 713 C CA . SER A 1 97 ? -2.926 -22.659 0.175 1.00 56.66 97 SER A CA 1
ATOM 714 C C . SER A 1 97 ? -2.677 -23.950 0.996 1.00 56.66 97 SER A C 1
ATOM 716 O O . SER A 1 97 ? -1.562 -24.445 1.096 1.00 56.66 97 SER A O 1
ATOM 718 N N . LYS A 1 98 ? -3.786 -24.585 1.419 1.00 49.19 98 LYS A N 1
ATOM 719 C CA . LYS A 1 98 ? -3.932 -25.773 2.296 1.00 49.19 98 LYS A CA 1
ATOM 720 C C . LYS A 1 98 ? -3.755 -25.487 3.790 1.00 49.19 98 LYS A C 1
ATOM 722 O O . LYS A 1 98 ? -2.689 -25.669 4.356 1.00 49.19 98 LYS A O 1
ATOM 727 N N . GLY A 1 99 ? -4.861 -25.109 4.434 1.00 51.50 99 GLY A N 1
ATOM 728 C CA . GLY A 1 99 ? -5.169 -25.503 5.817 1.00 51.50 99 GLY A CA 1
ATOM 729 C C . GLY A 1 99 ? -4.191 -25.122 6.934 1.00 51.50 99 GLY A C 1
ATOM 730 O O . GLY A 1 99 ? -4.343 -25.644 8.033 1.00 51.50 99 GLY A O 1
ATOM 731 N N . GLN A 1 100 ? -3.219 -24.237 6.711 1.00 54.56 100 GLN A N 1
ATOM 732 C CA . GLN A 1 100 ? -2.338 -23.776 7.783 1.00 54.56 100 GLN A CA 1
ATOM 733 C C . GLN A 1 100 ? -3.090 -22.804 8.700 1.00 54.56 100 GLN A C 1
ATOM 735 O O . GLN A 1 100 ? -3.284 -21.642 8.364 1.00 54.56 100 GLN A O 1
ATOM 740 N N . ASP A 1 101 ? -3.563 -23.332 9.828 1.00 71.12 101 ASP A N 1
ATOM 741 C CA . ASP A 1 101 ? -4.020 -22.656 11.052 1.00 71.12 101 ASP A CA 1
ATOM 742 C C . ASP A 1 101 ? -4.715 -21.285 10.904 1.00 71.12 101 ASP A C 1
ATOM 744 O O . ASP A 1 101 ? -4.483 -20.346 11.667 1.00 71.12 101 ASP A O 1
ATOM 748 N N . LEU A 1 1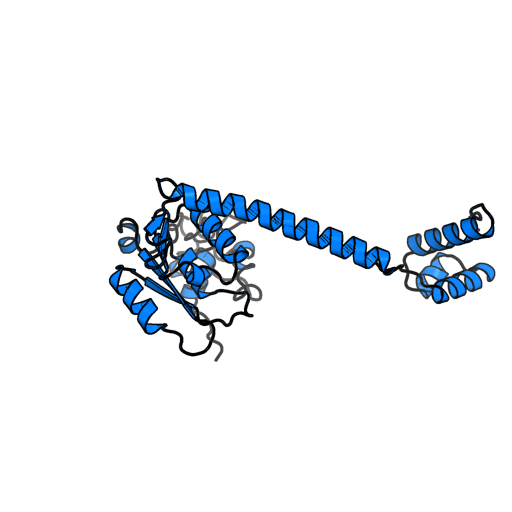02 ? -5.626 -21.151 9.936 1.00 78.81 102 LEU A N 1
ATOM 749 C CA . LEU A 1 102 ? -6.477 -19.963 9.844 1.00 78.81 102 LEU A CA 1
ATOM 750 C C . LEU A 1 102 ? -7.329 -19.811 11.111 1.00 78.81 102 LEU A C 1
ATOM 752 O O . LEU A 1 102 ? -7.517 -18.711 11.625 1.00 78.81 102 LEU A O 1
ATOM 756 N N . ALA A 1 103 ? -7.837 -20.933 11.625 1.00 78.88 103 ALA A N 1
ATOM 757 C CA . ALA A 1 103 ? -8.666 -20.947 12.819 1.00 78.88 103 ALA A CA 1
ATOM 758 C C . ALA A 1 103 ? -7.896 -20.444 14.051 1.00 78.88 103 ALA A C 1
ATOM 760 O O . ALA A 1 103 ? -8.453 -19.670 14.826 1.00 78.88 103 ALA A O 1
ATOM 761 N N . GLY A 1 104 ? -6.629 -20.834 14.231 1.00 80.38 104 GLY A N 1
ATOM 762 C CA . GLY A 1 104 ? -5.778 -20.308 15.297 1.00 80.38 104 GLY A CA 1
ATOM 763 C C . GLY A 1 104 ? -5.479 -18.832 15.132 1.00 80.38 104 GLY A C 1
ATOM 764 O O . GLY A 1 104 ? -5.612 -18.092 16.108 1.00 80.38 104 GLY A O 1
ATOM 765 N N . GLN A 1 105 ? -5.216 -18.374 13.905 1.00 85.25 105 GLN A N 1
ATOM 766 C CA . GLN A 1 105 ? -5.019 -16.948 13.660 1.00 85.25 105 GLN A CA 1
ATOM 767 C C . GLN A 1 105 ? -6.250 -16.124 14.048 1.00 85.25 105 GLN A C 1
ATOM 769 O O . GLN A 1 105 ? -6.152 -15.177 14.826 1.00 85.25 105 GLN A O 1
ATOM 774 N N . VAL A 1 106 ? -7.431 -16.530 13.579 1.00 85.75 106 VAL A N 1
ATOM 775 C CA . VAL A 1 106 ? -8.692 -15.848 13.895 1.00 85.75 106 VAL A CA 1
ATOM 776 C C . VAL A 1 106 ? -8.981 -15.883 15.398 1.00 85.75 106 VAL A C 1
ATOM 778 O O . VAL A 1 106 ? -9.434 -14.881 15.946 1.00 85.75 106 VAL A O 1
ATOM 781 N N . ARG A 1 107 ? -8.698 -16.992 16.098 1.00 81.38 107 ARG A N 1
ATOM 782 C CA . ARG A 1 107 ? -8.845 -17.056 17.565 1.00 81.38 107 ARG A CA 1
ATOM 783 C C . ARG A 1 107 ? -7.938 -16.055 18.278 1.00 81.38 107 ARG A C 1
ATOM 785 O O . ARG A 1 107 ? -8.400 -15.397 19.206 1.00 81.38 107 ARG A O 1
ATOM 792 N N . LEU A 1 108 ? -6.680 -15.930 17.855 1.00 83.31 108 LEU A N 1
ATOM 793 C CA . LEU A 1 108 ? -5.735 -14.976 18.439 1.00 83.31 108 LEU A CA 1
ATOM 794 C C . LEU A 1 108 ? -6.176 -13.529 18.200 1.00 83.31 108 LEU A C 1
ATOM 796 O O . LEU A 1 108 ? -6.200 -12.748 19.145 1.00 83.31 108 LEU A O 1
ATOM 800 N N . LEU A 1 109 ? -6.608 -13.198 16.981 1.00 86.44 109 LEU A N 1
ATOM 801 C CA . LEU A 1 109 ? -7.109 -11.861 16.641 1.00 86.44 109 LEU A CA 1
ATOM 802 C C . LEU A 1 109 ? -8.390 -11.512 17.416 1.00 86.44 109 LEU A C 1
ATOM 804 O O . LEU A 1 109 ? -8.514 -10.418 17.958 1.00 86.44 109 LEU A O 1
ATOM 808 N N . LYS A 1 110 ? -9.317 -12.467 17.570 1.00 80.94 110 LYS A N 1
ATOM 809 C CA . LYS A 1 110 ? -10.498 -12.282 18.431 1.00 80.94 110 LYS A CA 1
ATOM 810 C C . LYS A 1 110 ? -10.107 -12.056 19.890 1.00 80.94 110 LYS A C 1
ATOM 812 O O . LYS A 1 110 ? -10.660 -11.175 20.537 1.00 80.94 110 LYS A O 1
ATOM 817 N N . LYS A 1 111 ? -9.138 -12.821 20.407 1.00 78.44 111 LYS A N 1
ATOM 818 C CA . LYS A 1 111 ? -8.624 -12.660 21.777 1.00 78.44 111 LYS A CA 1
ATOM 819 C C . LYS A 1 111 ? -7.937 -11.305 21.983 1.00 78.44 111 LYS A C 1
ATOM 821 O O . LYS A 1 111 ? -8.014 -10.759 23.077 1.00 78.44 111 LYS A O 1
ATOM 826 N N . ALA A 1 112 ? -7.307 -10.760 20.945 1.00 79.69 112 ALA A N 1
ATOM 827 C CA . ALA A 1 112 ? -6.724 -9.420 20.953 1.00 79.69 112 ALA A CA 1
ATOM 828 C C . ALA A 1 112 ? -7.777 -8.294 20.914 1.00 79.69 112 ALA A C 1
ATOM 830 O O . ALA A 1 112 ? -7.421 -7.125 21.038 1.00 79.69 112 ALA A O 1
ATOM 831 N N . GLY A 1 113 ? -9.067 -8.616 20.774 1.00 82.56 113 GLY A N 1
ATOM 832 C CA . GLY A 1 113 ? -10.141 -7.626 20.737 1.00 82.56 113 GLY A CA 1
ATOM 833 C C . GLY A 1 113 ? -10.277 -6.921 19.388 1.00 82.56 113 GLY A C 1
ATOM 834 O O . GLY A 1 113 ? -10.789 -5.805 19.348 1.00 82.56 113 GLY A O 1
ATOM 835 N N . CYS A 1 114 ? -9.824 -7.541 18.290 1.00 85.19 114 CYS A N 1
ATOM 836 C CA . CYS A 1 114 ? -10.022 -6.979 16.957 1.00 85.19 114 CYS A CA 1
ATOM 837 C C . CYS A 1 114 ? -11.517 -6.859 16.631 1.00 85.19 114 CYS A C 1
ATOM 839 O O . CYS A 1 114 ? -12.257 -7.843 16.707 1.00 85.19 114 CYS A O 1
ATOM 841 N N . VAL A 1 115 ? -11.946 -5.665 16.226 1.00 84.62 115 VAL A N 1
ATOM 842 C CA . VAL A 1 115 ? -13.354 -5.335 15.956 1.00 84.62 115 VAL A CA 1
ATOM 843 C C . VAL A 1 115 ? -13.836 -5.945 14.646 1.00 84.62 115 VAL A C 1
ATOM 845 O O . VAL A 1 115 ? -14.982 -6.373 14.527 1.00 84.62 115 VAL A O 1
ATOM 848 N N . ARG A 1 116 ? -12.930 -6.034 13.670 1.00 86.25 116 ARG A N 1
ATOM 849 C CA . ARG A 1 116 ? -13.127 -6.678 12.372 1.00 86.25 116 ARG A CA 1
ATOM 850 C C . ARG A 1 116 ? -11.888 -7.491 12.040 1.00 86.25 116 ARG A C 1
ATOM 852 O O . ARG A 1 116 ? -10.787 -7.138 12.455 1.00 86.25 116 ARG A O 1
ATOM 859 N N . ILE A 1 117 ? -12.074 -8.603 11.335 1.00 87.19 117 ILE A N 1
ATOM 860 C CA . ILE A 1 117 ? -10.986 -9.503 10.946 1.00 87.19 117 ILE A CA 1
ATOM 861 C C . ILE A 1 117 ? -11.100 -9.798 9.457 1.00 87.19 117 ILE A C 1
ATOM 863 O O . ILE A 1 117 ? -12.090 -10.377 9.011 1.00 87.19 117 ILE A O 1
ATOM 867 N N . TYR A 1 118 ? -10.053 -9.445 8.727 1.00 90.31 118 TYR A N 1
ATOM 868 C CA . TYR A 1 118 ? -9.874 -9.698 7.307 1.00 90.31 118 TYR A CA 1
ATOM 869 C C . TYR A 1 118 ? -9.073 -10.975 7.096 1.00 90.31 118 TYR A C 1
ATOM 871 O O . TYR A 1 118 ? -8.073 -11.214 7.778 1.00 90.31 118 TYR A O 1
ATOM 879 N N . VAL A 1 119 ? -9.525 -11.820 6.169 1.00 88.88 119 VAL A N 1
ATOM 880 C CA . VAL A 1 119 ? -8.953 -13.155 5.966 1.00 88.88 119 VAL A CA 1
ATOM 881 C C . VAL A 1 119 ? -8.551 -13.347 4.517 1.00 88.88 119 VAL A C 1
ATOM 883 O O . VAL A 1 119 ? -9.367 -13.678 3.663 1.00 88.88 119 VAL A O 1
ATOM 886 N N . GLU A 1 120 ? -7.253 -13.248 4.273 1.00 88.00 120 GLU A N 1
ATOM 887 C CA . GLU A 1 120 ? -6.679 -13.362 2.947 1.00 88.00 120 GLU A CA 1
ATOM 888 C C . GLU A 1 120 ? -6.379 -14.823 2.581 1.00 88.00 120 GLU A C 1
ATOM 890 O O . GLU A 1 120 ? -5.578 -15.507 3.236 1.00 88.00 120 GLU A O 1
ATOM 895 N N . LYS A 1 121 ? -7.017 -15.302 1.505 1.00 79.88 121 LYS A N 1
ATOM 896 C CA . LYS A 1 121 ? -6.903 -16.690 1.009 1.00 79.88 121 LYS A CA 1
ATOM 897 C C . LYS A 1 121 ? -6.165 -16.820 -0.328 1.00 79.88 121 LYS A C 1
ATOM 899 O O . LYS A 1 121 ? -6.078 -17.928 -0.860 1.00 79.88 121 LYS A O 1
ATOM 904 N N . VAL A 1 122 ? -5.643 -15.728 -0.887 1.00 68.56 122 VAL A N 1
ATOM 905 C CA . VAL A 1 122 ? -4.917 -15.769 -2.168 1.00 68.56 122 VAL A CA 1
ATOM 906 C C . VAL A 1 122 ? -3.578 -16.496 -2.051 1.00 68.56 122 VAL A C 1
ATOM 908 O O . VAL A 1 122 ? -2.813 -16.318 -1.101 1.00 68.56 122 VAL A O 1
ATOM 911 N N . GLY A 1 123 ? -3.290 -17.321 -3.061 1.00 63.19 123 GLY A N 1
ATOM 912 C CA . GLY A 1 123 ? -2.020 -18.027 -3.190 1.00 63.19 123 GLY A CA 1
ATOM 913 C C . GLY A 1 123 ? -0.844 -17.083 -3.454 1.00 63.19 123 GLY A C 1
ATOM 914 O O . GLY A 1 123 ? -1.007 -15.953 -3.909 1.00 63.19 123 GLY A O 1
ATOM 915 N N . THR A 1 124 ? 0.373 -17.574 -3.218 1.00 60.53 124 THR A N 1
ATOM 916 C CA . THR A 1 124 ? 1.628 -16.800 -3.272 1.00 60.53 124 THR A CA 1
ATOM 917 C C . THR A 1 124 ? 1.888 -16.099 -4.615 1.00 60.53 124 THR A C 1
ATOM 919 O O . THR A 1 124 ? 2.625 -15.117 -4.650 1.00 60.53 124 THR A O 1
ATOM 922 N N . ARG 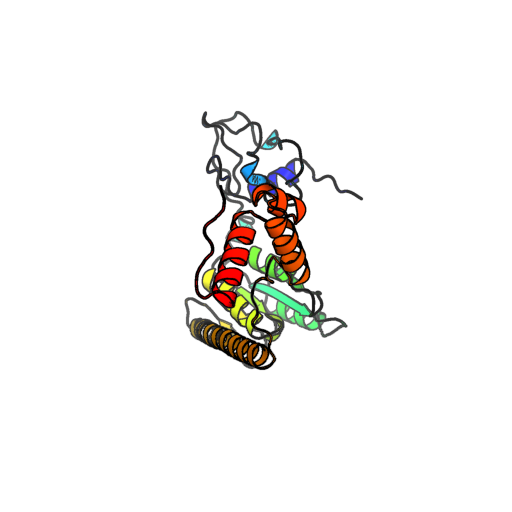A 1 125 ? 1.277 -16.569 -5.714 1.00 56.88 125 ARG A N 1
ATOM 923 C CA . ARG A 1 125 ? 1.427 -16.004 -7.069 1.00 56.88 125 ARG A CA 1
ATOM 924 C C . ARG A 1 125 ? 0.536 -14.792 -7.362 1.00 56.88 125 ARG A C 1
ATOM 926 O O . ARG A 1 125 ? 0.848 -14.052 -8.288 1.00 56.88 125 ARG A O 1
ATOM 933 N N . GLU A 1 126 ? -0.537 -14.574 -6.603 1.00 65.12 126 GLU A N 1
ATOM 934 C CA . GLU A 1 126 ? -1.533 -13.549 -6.940 1.00 65.12 126 GLU A CA 1
ATOM 935 C C . GLU A 1 126 ? -1.115 -12.182 -6.396 1.00 65.12 126 GLU A C 1
ATOM 937 O O . GLU A 1 126 ? -1.035 -12.016 -5.182 1.00 65.12 126 GLU A O 1
ATOM 942 N N . LYS A 1 127 ? -0.814 -11.199 -7.248 1.00 64.62 127 LYS A N 1
ATOM 943 C CA . LYS A 1 127 ? -0.254 -9.908 -6.792 1.00 64.62 127 LYS A CA 1
ATOM 944 C C . LYS A 1 127 ? -1.257 -9.039 -6.027 1.00 64.62 127 LYS A C 1
ATOM 946 O O . LYS A 1 127 ? -0.853 -8.172 -5.260 1.00 64.62 127 LYS A O 1
ATOM 951 N N . ILE A 1 128 ? -2.551 -9.258 -6.239 1.00 73.31 128 ILE A N 1
ATOM 952 C CA . ILE A 1 128 ? -3.615 -8.446 -5.650 1.00 73.31 128 ILE A CA 1
ATOM 953 C C . ILE A 1 128 ? -4.032 -9.055 -4.307 1.00 73.31 128 ILE A C 1
ATOM 955 O O . ILE A 1 128 ? -4.266 -10.260 -4.208 1.00 73.31 128 ILE A O 1
ATOM 959 N N . ARG A 1 129 ? -4.115 -8.209 -3.275 1.00 81.00 129 ARG A N 1
ATOM 960 C CA . ARG A 1 129 ? -4.531 -8.562 -1.909 1.00 81.00 129 ARG A CA 1
ATOM 961 C C . ARG A 1 129 ? -5.812 -7.803 -1.543 1.00 81.00 129 ARG A C 1
ATOM 963 O O . ARG A 1 129 ? -5.728 -6.730 -0.942 1.00 81.00 129 ARG A O 1
ATOM 970 N N . PRO A 1 130 ? -6.985 -8.282 -1.985 1.00 84.69 130 PRO A N 1
ATOM 971 C CA . PRO A 1 130 ? -8.230 -7.541 -1.816 1.00 84.69 130 PRO A CA 1
ATOM 972 C C . PRO A 1 130 ? -8.594 -7.357 -0.339 1.00 84.69 130 PRO A C 1
ATOM 974 O O . PRO A 1 130 ? -9.009 -6.268 0.044 1.00 84.69 130 PRO A O 1
ATOM 977 N N . GLU A 1 131 ? -8.364 -8.370 0.499 1.00 89.38 131 GLU A N 1
ATOM 978 C CA . GLU A 1 131 ? -8.714 -8.327 1.924 1.00 89.38 131 GLU A CA 1
ATOM 979 C C . GLU A 1 131 ? -7.762 -7.426 2.707 1.00 89.38 131 GLU A C 1
ATOM 981 O O . GLU A 1 131 ? -8.176 -6.725 3.624 1.00 89.38 131 GLU A O 1
ATOM 986 N N . TYR A 1 132 ? -6.483 -7.396 2.323 1.00 89.88 132 TYR A N 1
ATOM 987 C CA . TYR A 1 132 ? -5.535 -6.450 2.909 1.00 89.88 132 TYR A CA 1
ATOM 988 C C . TYR A 1 132 ? -5.895 -5.001 2.570 1.00 89.88 132 TYR A C 1
ATOM 990 O O . TYR A 1 132 ? -5.916 -4.150 3.452 1.00 89.88 132 TYR A O 1
ATOM 998 N N . ASN A 1 133 ? -6.228 -4.726 1.308 1.00 87.50 133 ASN A N 1
ATOM 999 C CA . ASN A 1 133 ? -6.630 -3.386 0.888 1.00 87.50 133 ASN A CA 1
ATOM 1000 C C . ASN A 1 133 ? -7.947 -2.960 1.546 1.00 87.50 133 ASN A C 1
ATOM 1002 O O . ASN A 1 133 ? -8.092 -1.798 1.913 1.00 87.50 133 ASN A O 1
ATOM 1006 N N . ALA A 1 134 ? -8.887 -3.892 1.728 1.00 84.31 134 ALA A N 1
ATOM 1007 C CA . ALA A 1 134 ? -10.116 -3.639 2.469 1.00 84.31 134 ALA A CA 1
ATOM 1008 C C . ALA A 1 134 ? -9.832 -3.336 3.950 1.00 84.31 134 ALA A C 1
ATOM 1010 O O . ALA A 1 134 ? -10.388 -2.381 4.481 1.00 84.31 134 ALA A O 1
ATOM 1011 N N . ALA A 1 135 ? -8.912 -4.073 4.586 1.00 89.56 135 ALA A N 1
ATOM 1012 C CA . ALA A 1 135 ? -8.468 -3.784 5.949 1.00 89.56 135 ALA A CA 1
ATOM 1013 C C . ALA A 1 135 ? -7.858 -2.382 6.071 1.00 89.56 135 ALA A C 1
ATOM 1015 O O . ALA A 1 135 ? -8.193 -1.654 6.996 1.00 89.56 135 ALA A O 1
ATOM 1016 N N . LEU A 1 136 ? -7.004 -1.987 5.124 1.00 87.56 136 LEU A N 1
ATOM 1017 C CA . LEU A 1 136 ? -6.408 -0.649 5.096 1.00 87.56 136 LEU A CA 1
ATOM 1018 C C . LEU A 1 136 ? -7.434 0.460 4.842 1.00 87.56 136 LEU A C 1
ATOM 1020 O O . LEU A 1 136 ? -7.294 1.546 5.388 1.00 87.56 136 LEU A O 1
ATOM 1024 N N . ALA A 1 137 ? -8.448 0.209 4.012 1.00 85.06 137 ALA A N 1
ATOM 1025 C CA . ALA A 1 137 ? -9.513 1.176 3.740 1.00 85.06 137 ALA A CA 1
ATOM 1026 C C . ALA A 1 137 ? -10.452 1.381 4.941 1.00 85.06 137 ALA A C 1
ATOM 1028 O O . ALA A 1 137 ? -11.099 2.419 5.053 1.00 85.06 137 ALA A O 1
ATOM 1029 N N . ASP A 1 138 ? -10.534 0.382 5.814 1.00 83.50 138 ASP A N 1
ATOM 1030 C CA . ASP A 1 138 ? -11.301 0.420 7.054 1.00 83.50 138 ASP A CA 1
ATOM 1031 C C . ASP A 1 138 ? -10.579 1.137 8.199 1.00 83.50 138 ASP A C 1
ATOM 1033 O O . ASP A 1 138 ? -11.241 1.632 9.111 1.00 83.50 138 ASP A O 1
ATOM 1037 N N . LEU A 1 139 ? -9.242 1.137 8.182 1.00 84.69 139 LEU A N 1
ATOM 1038 C CA . LEU A 1 139 ? -8.434 1.798 9.200 1.00 84.69 139 LEU A CA 1
ATOM 1039 C C . LEU A 1 139 ? -8.604 3.312 9.110 1.00 84.69 139 LEU A C 1
ATOM 1041 O O . LEU A 1 139 ? -8.554 3.915 8.036 1.00 84.69 139 LEU A O 1
ATOM 1045 N N . ARG A 1 140 ? -8.727 3.941 10.271 1.00 82.06 140 ARG A N 1
ATOM 1046 C CA . ARG A 1 140 ? -8.715 5.392 10.429 1.00 82.06 140 ARG A CA 1
ATOM 1047 C C . ARG A 1 140 ? -7.430 5.832 11.129 1.00 82.06 140 ARG A C 1
ATOM 1049 O O . ARG A 1 140 ? -6.688 4.992 11.649 1.00 82.06 140 ARG A O 1
ATOM 1056 N N . PRO A 1 141 ? -7.119 7.139 11.141 1.00 75.62 141 PRO A N 1
ATOM 1057 C CA . PRO A 1 141 ? -5.966 7.636 11.883 1.00 75.62 141 PRO A CA 1
ATOM 1058 C C . PRO A 1 141 ? -5.988 7.142 13.337 1.00 75.62 141 PRO A C 1
ATOM 1060 O O . PRO A 1 141 ? -7.041 7.157 13.974 1.00 75.62 141 PRO A O 1
ATOM 1063 N N . ALA A 1 142 ? -4.835 6.697 13.842 1.00 76.00 142 ALA A N 1
ATOM 1064 C CA . ALA A 1 142 ? -4.634 6.080 15.160 1.00 76.00 142 ALA A CA 1
ATOM 1065 C C . ALA A 1 142 ? -5.237 4.674 15.390 1.00 76.00 142 ALA A C 1
ATOM 1067 O O . ALA A 1 142 ? -4.995 4.089 16.455 1.00 76.00 142 ALA A O 1
ATOM 1068 N N . ASP A 1 143 ? -5.948 4.092 14.418 1.00 88.31 143 ASP A N 1
ATOM 1069 C CA . ASP A 1 143 ? -6.338 2.680 14.480 1.00 88.31 143 ASP A CA 1
ATOM 1070 C C . ASP A 1 143 ? -5.118 1.762 14.347 1.00 88.31 143 ASP A C 1
ATOM 1072 O O . ASP A 1 143 ? -4.050 2.135 13.850 1.00 88.31 143 ASP A O 1
ATOM 1076 N N . THR A 1 144 ? -5.276 0.530 14.824 1.00 90.81 144 THR A N 1
ATOM 1077 C CA . THR A 1 144 ? -4.206 -0.463 14.867 1.00 90.81 144 THR A CA 1
ATOM 1078 C C . THR A 1 144 ? -4.502 -1.612 13.918 1.00 90.81 144 THR A C 1
ATOM 1080 O O . THR A 1 144 ? -5.487 -2.330 14.089 1.00 90.81 144 THR A O 1
ATOM 1083 N N . LEU A 1 145 ? -3.613 -1.846 12.954 1.00 94.75 145 LEU A N 1
ATOM 1084 C CA . LEU A 1 145 ? -3.600 -3.090 12.199 1.00 94.75 145 LEU A CA 1
ATOM 1085 C C . LEU A 1 145 ? -2.942 -4.184 13.047 1.00 94.75 145 LEU A C 1
ATOM 1087 O O . LEU A 1 145 ? -1.740 -4.144 13.306 1.00 94.75 145 LEU A O 1
ATOM 1091 N N . THR A 1 146 ? -3.713 -5.190 13.440 1.00 94.62 146 THR A N 1
ATOM 1092 C CA . THR A 1 146 ? -3.243 -6.323 14.238 1.00 94.62 146 THR A CA 1
ATOM 1093 C C . THR A 1 146 ? -3.024 -7.548 13.352 1.00 94.62 146 THR A C 1
ATOM 1095 O O . THR A 1 146 ? -3.937 -8.035 12.682 1.00 94.62 146 THR A O 1
ATOM 1098 N N . VAL A 1 147 ? -1.820 -8.112 13.393 1.00 93.94 147 VAL A N 1
ATOM 1099 C CA . VAL A 1 147 ? -1.460 -9.377 12.739 1.00 93.94 147 VAL A CA 1
ATOM 1100 C C . VAL A 1 147 ? -0.948 -10.374 13.769 1.00 93.94 147 VAL A C 1
ATOM 1102 O O . VAL A 1 147 ? -0.372 -10.015 14.795 1.00 93.94 147 VAL A O 1
ATOM 1105 N N . THR A 1 148 ? -1.124 -11.669 13.516 1.00 90.81 148 THR A N 1
ATOM 1106 C CA . THR A 1 148 ? -0.663 -12.678 14.481 1.00 90.81 148 THR A CA 1
ATOM 1107 C C . THR A 1 148 ? 0.853 -12.783 14.538 1.00 90.81 148 THR A C 1
ATOM 1109 O O . THR A 1 148 ? 1.411 -12.999 15.607 1.00 90.81 148 THR A O 1
ATOM 1112 N N . MET A 1 149 ? 1.515 -12.649 13.391 1.00 88.00 149 MET A N 1
ATOM 1113 C CA . MET A 1 149 ? 2.964 -12.710 13.234 1.00 88.00 149 MET A CA 1
ATOM 1114 C C . MET A 1 149 ? 3.357 -11.870 12.014 1.00 88.00 149 MET A C 1
ATOM 1116 O O . MET A 1 149 ? 2.551 -11.676 11.101 1.00 88.00 149 MET A O 1
ATOM 1120 N N . LEU A 1 150 ? 4.591 -11.370 11.997 1.00 86.38 150 LEU A N 1
ATOM 1121 C CA . LEU A 1 150 ? 5.099 -10.477 10.955 1.00 86.38 150 LEU A CA 1
ATOM 1122 C C . LEU A 1 150 ? 5.046 -11.091 9.541 1.00 86.38 150 LEU A C 1
ATOM 1124 O O . LEU A 1 150 ? 4.733 -10.401 8.576 1.00 86.38 150 LEU A O 1
ATOM 1128 N N . ASP A 1 151 ? 5.255 -12.404 9.413 1.00 83.50 151 ASP A N 1
ATOM 1129 C CA . ASP A 1 151 ? 5.155 -13.135 8.141 1.00 83.50 151 ASP A CA 1
ATOM 1130 C C . ASP A 1 151 ? 3.727 -13.158 7.560 1.00 83.50 151 ASP A C 1
ATOM 1132 O O . ASP A 1 151 ? 3.519 -13.496 6.393 1.00 83.50 151 ASP A O 1
ATOM 1136 N N . ARG A 1 152 ? 2.708 -12.793 8.346 1.00 86.06 152 ARG A N 1
ATOM 1137 C CA . ARG A 1 152 ? 1.337 -12.626 7.854 1.00 86.06 152 ARG A CA 1
ATOM 1138 C C . ARG A 1 152 ? 1.138 -11.286 7.165 1.00 86.06 152 ARG A C 1
ATOM 1140 O O . ARG A 1 152 ? 0.340 -11.250 6.232 1.00 86.06 152 ARG A O 1
ATOM 1147 N N . LEU A 1 153 ? 1.903 -10.251 7.521 1.00 86.62 153 LEU A N 1
ATOM 1148 C CA . LEU A 1 153 ? 1.794 -8.906 6.947 1.00 86.62 153 LEU A CA 1
ATOM 1149 C C . LEU A 1 153 ? 2.242 -8.847 5.475 1.00 86.62 153 LEU A C 1
ATOM 1151 O O . LEU A 1 153 ? 1.582 -8.182 4.678 1.00 86.62 153 LEU A O 1
ATOM 1155 N N . GLY A 1 154 ? 3.289 -9.586 5.094 1.00 81.12 154 GLY A N 1
ATOM 1156 C CA . GLY A 1 154 ? 3.826 -9.624 3.725 1.00 81.12 154 GLY A CA 1
ATOM 1157 C C . GLY A 1 154 ? 4.376 -10.998 3.328 1.00 81.12 154 GLY A C 1
ATOM 1158 O O . GLY A 1 154 ? 4.633 -11.848 4.178 1.00 81.12 154 GLY A O 1
ATOM 1159 N N . ARG A 1 155 ? 4.516 -11.255 2.022 1.00 76.19 155 ARG A N 1
ATOM 1160 C CA . ARG A 1 155 ? 5.054 -12.523 1.474 1.00 76.19 155 ARG A CA 1
ATOM 1161 C C . ARG A 1 155 ? 6.571 -12.555 1.374 1.00 76.19 155 ARG A C 1
ATOM 1163 O O . ARG A 1 155 ? 7.163 -13.628 1.324 1.00 76.19 155 ARG A O 1
ATOM 1170 N N . ASN A 1 156 ? 7.176 -11.384 1.281 1.00 77.56 156 ASN A N 1
ATOM 1171 C CA . ASN A 1 156 ? 8.607 -11.177 1.185 1.00 77.56 156 ASN A CA 1
ATOM 1172 C C . ASN A 1 156 ? 8.958 -9.866 1.898 1.00 77.56 156 ASN A C 1
ATOM 1174 O O . ASN A 1 156 ? 8.078 -9.140 2.367 1.00 77.56 156 ASN A O 1
ATOM 1178 N N . MET A 1 157 ? 10.254 -9.588 1.985 1.00 77.69 157 MET A N 1
ATOM 1179 C CA . MET A 1 157 ? 10.772 -8.397 2.651 1.00 77.69 157 MET A CA 1
ATOM 1180 C C . MET A 1 157 ? 10.255 -7.102 2.008 1.00 77.69 157 MET A C 1
ATOM 1182 O O . MET A 1 157 ? 9.894 -6.179 2.728 1.00 77.69 157 MET A O 1
ATOM 1186 N N . VAL A 1 158 ? 10.128 -7.068 0.677 1.00 81.69 158 VAL A N 1
ATOM 1187 C CA . VAL A 1 158 ? 9.602 -5.909 -0.062 1.00 81.69 158 VAL A CA 1
ATOM 1188 C C . VAL A 1 158 ? 8.170 -5.588 0.364 1.00 81.69 158 VAL A C 1
ATOM 1190 O O . VAL A 1 158 ? 7.900 -4.472 0.790 1.00 81.69 158 VAL A O 1
ATOM 1193 N N . GLU A 1 159 ? 7.260 -6.566 0.317 1.00 82.56 159 GLU A N 1
ATOM 1194 C CA . GLU A 1 159 ? 5.865 -6.367 0.732 1.00 82.56 159 GLU A CA 1
ATOM 1195 C C . GLU A 1 159 ? 5.766 -5.926 2.190 1.00 82.56 159 GLU A C 1
ATOM 1197 O O . GLU A 1 159 ? 4.950 -5.072 2.515 1.00 82.56 159 GLU A O 1
ATOM 1202 N N . LEU A 1 160 ? 6.596 -6.498 3.064 1.00 85.75 160 LEU A N 1
ATOM 1203 C CA . LEU A 1 160 ? 6.625 -6.133 4.474 1.00 85.75 160 LEU A CA 1
ATOM 1204 C C . LEU A 1 160 ? 6.978 -4.654 4.669 1.00 85.75 160 LEU A C 1
ATOM 1206 O O . LEU A 1 160 ? 6.290 -3.940 5.395 1.00 85.75 160 LEU A O 1
ATOM 1210 N N . ILE A 1 161 ? 8.049 -4.217 4.010 1.00 85.25 161 ILE A N 1
ATOM 1211 C CA . ILE A 1 161 ? 8.554 -2.850 4.074 1.00 85.25 161 ILE A CA 1
ATOM 1212 C C . ILE A 1 161 ? 7.516 -1.877 3.517 1.00 85.25 161 ILE A C 1
ATOM 1214 O O . ILE A 1 161 ? 7.192 -0.894 4.178 1.00 85.25 161 ILE A O 1
ATOM 1218 N N . THR A 1 162 ? 6.950 -2.173 2.343 1.00 85.62 162 THR A N 1
ATOM 1219 C CA . THR A 1 162 ? 5.917 -1.331 1.728 1.00 85.62 162 THR A CA 1
ATOM 1220 C C . THR A 1 162 ? 4.679 -1.232 2.616 1.00 85.62 162 THR A C 1
ATOM 1222 O O . THR A 1 162 ? 4.163 -0.139 2.820 1.00 85.62 162 THR A O 1
ATOM 1225 N N . SER A 1 163 ? 4.232 -2.347 3.202 1.00 89.19 163 SER A N 1
ATOM 1226 C CA . SER A 1 163 ? 3.121 -2.358 4.157 1.00 89.19 163 SER A CA 1
ATOM 1227 C C . SER A 1 163 ? 3.411 -1.514 5.398 1.00 89.19 163 SER A C 1
ATOM 1229 O O . SER A 1 163 ? 2.542 -0.777 5.848 1.00 89.19 163 SER A O 1
ATOM 1231 N N . ALA A 1 164 ? 4.616 -1.604 5.963 1.00 88.56 164 ALA A N 1
ATOM 1232 C CA . ALA A 1 164 ? 4.984 -0.800 7.123 1.00 88.56 164 ALA A CA 1
ATOM 1233 C C . ALA A 1 164 ? 5.048 0.700 6.789 1.00 88.56 164 ALA A C 1
ATOM 1235 O O . ALA A 1 164 ? 4.587 1.517 7.581 1.00 88.56 164 ALA A O 1
ATOM 1236 N N . GLN A 1 165 ? 5.577 1.065 5.619 1.00 86.50 165 GLN A N 1
ATOM 1237 C CA . GLN A 1 165 ? 5.620 2.456 5.159 1.00 86.50 165 GLN A CA 1
ATOM 1238 C C . GLN A 1 165 ? 4.216 3.034 4.953 1.00 86.50 165 GLN A C 1
ATOM 1240 O O . GLN A 1 165 ? 3.936 4.108 5.472 1.00 86.50 165 GLN A O 1
ATOM 1245 N N . ASP A 1 166 ? 3.318 2.298 4.293 1.00 89.00 166 ASP A N 1
ATOM 1246 C CA . ASP A 1 166 ? 1.933 2.739 4.069 1.00 89.00 166 ASP A CA 1
ATOM 1247 C C . ASP A 1 166 ? 1.176 2.950 5.392 1.00 89.00 166 ASP A C 1
ATOM 1249 O O . ASP A 1 166 ? 0.454 3.931 5.552 1.00 89.00 166 ASP A O 1
ATOM 1253 N N . LEU A 1 167 ? 1.394 2.077 6.384 1.00 90.44 167 LEU A N 1
ATOM 1254 C CA . LEU A 1 167 ? 0.841 2.262 7.730 1.00 90.44 167 LEU A CA 1
ATOM 1255 C C . LEU A 1 167 ? 1.395 3.522 8.409 1.00 90.44 167 LEU A C 1
ATOM 1257 O O . LEU A 1 167 ? 0.629 4.272 9.007 1.00 90.44 167 LEU A O 1
ATOM 1261 N N . ALA A 1 168 ? 2.702 3.776 8.302 1.00 87.19 168 ALA A N 1
ATOM 1262 C CA . ALA A 1 168 ? 3.323 4.958 8.895 1.00 87.19 168 ALA A CA 1
ATOM 1263 C C . ALA A 1 168 ? 2.849 6.266 8.243 1.00 87.19 168 ALA A C 1
ATOM 1265 O O . ALA A 1 168 ? 2.566 7.229 8.950 1.00 87.19 168 ALA A O 1
ATOM 1266 N N . GLU A 1 169 ? 2.737 6.302 6.913 1.00 87.06 169 GLU A N 1
ATOM 1267 C CA . GLU A 1 169 ? 2.278 7.478 6.159 1.00 87.06 169 GLU A CA 1
ATOM 1268 C C . GLU A 1 169 ? 0.833 7.866 6.494 1.00 87.06 169 GLU A C 1
ATOM 1270 O O . GLU A 1 169 ? 0.482 9.045 6.461 1.00 87.06 169 GLU A O 1
ATOM 1275 N N . ARG A 1 170 ? 0.002 6.881 6.848 1.00 85.50 170 ARG A N 1
ATOM 1276 C CA . ARG A 1 170 ? -1.413 7.067 7.204 1.00 85.50 170 ARG A CA 1
ATOM 1277 C C . ARG A 1 170 ? -1.670 7.165 8.707 1.00 85.50 170 ARG A C 1
ATOM 1279 O O . ARG A 1 170 ? -2.825 7.196 9.128 1.00 85.50 170 ARG A O 1
ATOM 1286 N N . ASP A 1 171 ? -0.609 7.214 9.506 1.00 85.19 171 ASP A N 1
ATOM 1287 C CA . ASP A 1 171 ? -0.672 7.281 10.966 1.00 85.19 171 ASP A CA 1
ATOM 1288 C C . ASP A 1 171 ? -1.445 6.111 11.610 1.00 85.19 171 ASP A C 1
ATOM 1290 O O . ASP A 1 171 ? -2.222 6.266 12.557 1.00 85.19 171 ASP A O 1
ATOM 1294 N N . HIS A 1 172 ? -1.254 4.913 11.055 1.00 89.94 172 HIS A N 1
ATOM 1295 C CA . HIS A 1 172 ? -1.797 3.667 11.580 1.00 89.94 172 HIS A CA 1
ATOM 1296 C C . HIS A 1 172 ? -0.750 2.933 12.416 1.00 89.94 172 HIS A C 1
ATOM 1298 O O . HIS A 1 172 ? 0.428 2.833 12.062 1.00 89.94 172 HIS A O 1
ATOM 1304 N N . ARG A 1 173 ? -1.196 2.339 13.521 1.00 91.12 173 ARG A N 1
ATOM 1305 C CA . ARG A 1 173 ? -0.347 1.507 14.377 1.00 91.12 173 ARG A CA 1
ATOM 1306 C C . ARG A 1 173 ? -0.265 0.090 13.826 1.00 91.12 173 ARG A C 1
ATOM 1308 O O . ARG A 1 173 ? -1.204 -0.407 13.207 1.00 91.12 173 ARG A O 1
ATOM 1315 N N . LEU A 1 174 ? 0.835 -0.594 14.114 1.00 93.00 174 LEU A N 1
ATOM 1316 C CA . LEU A 1 174 ? 1.007 -2.015 13.817 1.00 93.00 174 LEU A CA 1
ATOM 1317 C C . LEU A 1 174 ? 1.083 -2.802 15.123 1.00 93.00 174 LEU A C 1
ATOM 1319 O O . LEU A 1 174 ? 1.917 -2.509 15.972 1.00 93.00 174 LEU A O 1
ATOM 1323 N N . GLU A 1 175 ? 0.262 -3.830 15.284 1.00 93.00 175 GLU A N 1
ATOM 1324 C CA . GLU A 1 175 ? 0.346 -4.762 16.407 1.00 93.00 175 GLU A CA 1
ATOM 1325 C C . GLU A 1 175 ? 0.671 -6.169 15.913 1.00 93.00 175 GLU A C 1
ATOM 1327 O O . GLU A 1 175 ? 0.036 -6.698 15.000 1.00 93.00 175 GLU A O 1
ATOM 1332 N N . ILE A 1 176 ? 1.666 -6.787 16.542 1.00 93.56 176 ILE A N 1
ATOM 1333 C CA . ILE A 1 176 ? 2.122 -8.142 16.249 1.00 93.56 176 ILE A CA 1
ATOM 1334 C C . ILE A 1 176 ? 1.903 -8.977 17.508 1.00 93.56 176 ILE A C 1
ATOM 1336 O O . ILE A 1 176 ? 2.478 -8.691 18.556 1.00 93.56 176 ILE A O 1
ATOM 1340 N N . LEU A 1 177 ? 1.068 -10.014 17.424 1.00 90.56 177 LEU A N 1
ATOM 1341 C CA . LEU A 1 177 ? 0.660 -10.768 18.618 1.00 90.56 177 LEU A CA 1
ATOM 1342 C C . LEU A 1 177 ? 1.693 -11.796 19.094 1.00 90.56 177 LEU A C 1
ATOM 1344 O O . LEU A 1 177 ? 1.723 -12.132 20.275 1.00 90.56 177 LEU A O 1
ATOM 1348 N N . THR A 1 178 ? 2.495 -12.355 18.186 1.00 87.69 178 THR A N 1
ATOM 1349 C CA . THR A 1 178 ? 3.415 -13.461 18.485 1.00 87.69 178 THR A CA 1
ATOM 1350 C C . THR A 1 178 ? 4.732 -13.340 17.722 1.00 87.69 178 THR A C 1
ATOM 1352 O O . THR A 1 178 ? 4.812 -12.690 16.679 1.00 87.69 178 THR A O 1
ATOM 1355 N N . GLY A 1 179 ? 5.763 -14.019 18.230 1.00 88.19 179 GLY A N 1
ATOM 1356 C CA . GLY A 1 179 ? 7.107 -14.013 17.656 1.00 88.19 179 GLY A CA 1
ATOM 1357 C C . GLY A 1 179 ? 8.046 -13.004 18.330 1.00 88.19 179 GLY A C 1
ATOM 1358 O O . GLY A 1 179 ? 7.676 -12.374 19.319 1.00 88.19 179 GLY A O 1
ATOM 1359 N N . PRO A 1 180 ? 9.279 -12.861 17.817 1.00 84.88 180 PRO A N 1
ATOM 1360 C CA . PRO A 1 180 ? 10.329 -12.056 18.453 1.00 84.88 180 PRO A CA 1
ATOM 1361 C C . PRO A 1 180 ? 10.054 -10.547 18.419 1.00 84.88 180 PRO A C 1
ATOM 1363 O O . PRO A 1 180 ? 10.592 -9.807 19.233 1.00 84.88 180 PRO A O 1
ATOM 1366 N N . LEU A 1 181 ? 9.213 -10.101 17.486 1.00 86.56 181 LEU A N 1
ATOM 1367 C CA . LEU A 1 181 ? 8.787 -8.710 17.335 1.00 86.56 181 LEU A CA 1
ATOM 1368 C C . LEU A 1 181 ? 7.341 -8.525 17.812 1.00 86.56 181 LEU A C 1
ATOM 1370 O O . LEU A 1 181 ? 6.600 -7.736 17.241 1.00 86.56 181 LEU A O 1
ATOM 1374 N N . ALA A 1 182 ? 6.897 -9.311 18.797 1.00 89.25 182 ALA A N 1
ATOM 1375 C CA . ALA A 1 182 ? 5.573 -9.127 19.374 1.00 89.25 182 ALA A CA 1
ATOM 1376 C C . ALA A 1 182 ? 5.501 -7.791 20.129 1.00 89.25 182 ALA A C 1
ATOM 1378 O O . ALA A 1 182 ? 6.394 -7.457 20.909 1.00 89.25 182 ALA A O 1
ATOM 1379 N N . GLY A 1 183 ? 4.426 -7.040 19.911 1.00 88.75 183 GLY A N 1
ATOM 1380 C CA . GLY A 1 183 ? 4.231 -5.719 20.495 1.00 88.75 183 GLY A CA 1
ATOM 1381 C C . GLY A 1 183 ? 3.365 -4.812 19.631 1.00 88.75 183 GLY A C 1
ATOM 1382 O O . GLY A 1 183 ? 2.962 -5.172 18.524 1.00 88.75 183 GLY A O 1
ATOM 1383 N N . THR A 1 184 ? 3.080 -3.623 20.156 1.00 88.88 184 THR A N 1
ATOM 1384 C CA . THR A 1 184 ? 2.378 -2.552 19.442 1.00 88.88 184 THR A CA 1
ATOM 1385 C C . THR A 1 184 ? 3.372 -1.461 19.070 1.00 88.88 184 THR A C 1
ATOM 1387 O O . THR A 1 184 ? 4.124 -0.974 19.913 1.00 88.88 184 THR A O 1
ATOM 1390 N N . TYR A 1 185 ? 3.350 -1.063 17.805 1.00 90.25 185 TYR A N 1
ATOM 1391 C CA . TYR A 1 185 ? 4.265 -0.111 17.207 1.00 90.25 185 TYR A CA 1
ATOM 1392 C C . TYR A 1 185 ? 3.474 1.082 16.687 1.00 90.25 185 TYR A C 1
ATOM 1394 O O . TYR A 1 185 ? 2.686 0.969 15.749 1.00 90.25 185 TYR A O 1
ATOM 1402 N N . ASP A 1 186 ? 3.692 2.224 17.327 1.00 87.25 186 ASP A N 1
ATOM 1403 C CA . ASP A 1 186 ? 3.120 3.508 16.945 1.00 87.25 186 ASP A CA 1
ATOM 1404 C C . ASP A 1 186 ? 4.138 4.299 16.101 1.00 87.25 186 ASP A C 1
ATOM 1406 O O . ASP A 1 186 ? 5.251 4.519 16.596 1.00 87.25 186 ASP A O 1
ATOM 1410 N N . PRO A 1 187 ? 3.802 4.719 14.864 1.00 82.69 187 PRO A N 1
ATOM 1411 C CA . PRO A 1 187 ? 4.705 5.488 14.005 1.00 82.69 187 PRO A CA 1
ATOM 1412 C C . PRO A 1 187 ? 5.042 6.890 14.550 1.00 82.69 187 PRO A C 1
ATOM 1414 O O . PRO A 1 187 ? 6.085 7.441 14.191 1.00 82.69 187 PRO A O 1
ATOM 1417 N N . GLN A 1 188 ? 4.225 7.451 15.446 1.00 79.19 188 GLN A N 1
ATOM 1418 C CA . GLN A 1 188 ? 4.461 8.739 16.115 1.00 79.19 188 GLN A CA 1
ATOM 1419 C C . GLN A 1 188 ? 5.165 8.579 17.472 1.00 79.19 188 GLN A C 1
ATOM 1421 O O . GLN A 1 188 ? 5.722 9.539 18.006 1.00 79.19 188 GLN A O 1
ATOM 1426 N N . GLY A 1 189 ? 5.128 7.377 18.053 1.00 79.06 189 GLY A N 1
ATOM 1427 C CA . GLY A 1 189 ? 5.590 7.100 19.414 1.00 79.06 189 GLY A CA 1
ATOM 1428 C C . GLY A 1 189 ? 6.885 6.288 19.496 1.00 79.06 189 GLY A C 1
ATOM 1429 O O . GLY A 1 189 ? 7.705 6.248 18.581 1.00 79.06 189 GLY A O 1
ATOM 1430 N N . ALA A 1 190 ? 7.061 5.576 20.613 1.00 72.38 190 ALA A N 1
ATOM 1431 C CA . ALA A 1 190 ? 8.226 4.714 20.848 1.00 72.38 190 ALA A CA 1
ATOM 1432 C C . ALA A 1 190 ? 8.372 3.575 19.813 1.00 72.38 190 ALA A C 1
ATOM 1434 O O . ALA A 1 190 ? 9.470 3.063 19.602 1.00 72.38 190 ALA A O 1
ATOM 1435 N N . GLY A 1 191 ? 7.281 3.205 19.132 1.00 78.81 191 GLY A N 1
ATOM 1436 C CA . GLY A 1 191 ? 7.279 2.204 18.063 1.00 78.81 191 GLY A CA 1
ATOM 1437 C C . GLY A 1 191 ? 7.859 2.685 16.730 1.00 78.81 191 GLY A C 1
ATOM 1438 O O . GLY A 1 191 ? 8.131 1.852 15.864 1.00 78.81 191 GLY A O 1
ATOM 1439 N N . LYS A 1 192 ? 8.114 3.993 16.573 1.00 83.06 192 LYS A N 1
ATOM 1440 C CA . LYS A 1 192 ? 8.630 4.615 15.344 1.00 83.06 192 LYS A CA 1
ATOM 1441 C C . LYS A 1 192 ? 9.930 3.985 14.855 1.00 83.06 192 LYS A C 1
ATOM 1443 O O . LYS A 1 192 ? 10.165 3.917 13.652 1.00 83.06 192 LYS A O 1
ATOM 1448 N N . VAL A 1 193 ? 10.762 3.488 15.771 1.00 85.62 193 VAL A N 1
ATOM 1449 C CA . VAL A 1 193 ? 12.040 2.838 15.443 1.00 85.62 193 VAL A CA 1
ATOM 1450 C C . VAL A 1 193 ? 11.845 1.672 14.474 1.00 85.62 193 VAL A C 1
ATOM 1452 O O . VAL A 1 193 ? 12.618 1.546 13.530 1.00 85.62 193 VAL A O 1
ATOM 1455 N N . LEU A 1 194 ? 10.792 0.864 14.645 1.00 86.88 194 LEU A N 1
ATOM 1456 C CA . LEU A 1 194 ? 10.511 -0.254 13.740 1.00 86.88 194 LEU A CA 1
ATOM 1457 C C . LEU A 1 194 ? 10.272 0.241 12.304 1.00 86.88 194 LEU A C 1
ATOM 1459 O O . LEU A 1 194 ? 10.833 -0.301 11.354 1.00 86.88 194 LEU A O 1
ATOM 1463 N N . PHE A 1 195 ? 9.485 1.305 12.154 1.00 84.31 195 PHE A N 1
ATOM 1464 C CA . PHE A 1 195 ? 9.181 1.905 10.857 1.00 84.31 195 PHE A CA 1
ATOM 1465 C C . PHE A 1 195 ? 10.410 2.556 10.214 1.00 84.31 195 PHE A C 1
ATOM 1467 O O . PHE A 1 195 ? 10.610 2.418 9.010 1.00 84.31 195 PHE A O 1
ATOM 1474 N N . VAL A 1 196 ? 11.272 3.198 11.008 1.00 85.38 196 VAL A N 1
ATOM 1475 C CA . VAL A 1 196 ? 12.548 3.758 10.528 1.00 85.38 196 VAL A CA 1
ATOM 1476 C C . VAL A 1 196 ? 13.480 2.654 10.029 1.00 85.38 196 VAL A C 1
ATOM 1478 O O . VAL A 1 196 ? 14.067 2.791 8.959 1.00 85.38 196 VAL A O 1
ATOM 1481 N N . VAL A 1 197 ? 13.586 1.539 10.759 1.00 88.00 197 VAL A N 1
ATOM 1482 C CA . VAL A 1 197 ? 14.386 0.383 10.325 1.00 88.00 197 VAL A CA 1
ATOM 1483 C C . VAL A 1 197 ? 13.843 -0.182 9.013 1.00 88.00 197 VAL A C 1
ATOM 1485 O O . VAL A 1 197 ? 14.620 -0.406 8.087 1.00 88.00 197 VAL A O 1
ATOM 1488 N N . PHE A 1 198 ? 12.523 -0.351 8.880 1.00 85.69 198 PHE A N 1
ATOM 1489 C CA . PHE A 1 198 ? 11.934 -0.796 7.615 1.00 85.69 198 PHE A CA 1
ATOM 1490 C C . PHE A 1 198 ? 12.175 0.190 6.471 1.00 85.69 198 PHE A C 1
ATOM 1492 O O . PHE A 1 198 ? 12.479 -0.245 5.363 1.00 85.69 198 PHE A O 1
ATOM 1499 N N . ALA A 1 199 ? 12.106 1.498 6.726 1.00 81.75 199 ALA A N 1
ATOM 1500 C CA . ALA A 1 199 ? 12.408 2.510 5.721 1.00 81.75 199 ALA A CA 1
ATOM 1501 C C . ALA A 1 199 ? 13.870 2.437 5.247 1.00 81.75 199 ALA A C 1
ATOM 1503 O O . ALA A 1 199 ? 14.111 2.437 4.042 1.00 81.75 199 ALA A O 1
ATOM 1504 N N . ALA A 1 200 ? 14.826 2.276 6.166 1.00 86.25 200 ALA A N 1
ATOM 1505 C CA . ALA A 1 200 ? 16.237 2.094 5.823 1.00 86.25 200 ALA A CA 1
ATOM 1506 C C . ALA A 1 200 ? 16.470 0.801 5.019 1.00 86.25 200 ALA A C 1
ATOM 1508 O O . ALA A 1 200 ? 17.194 0.797 4.025 1.00 86.25 200 ALA A O 1
ATOM 1509 N N . MET A 1 201 ? 15.804 -0.299 5.387 1.00 84.00 201 MET A N 1
ATOM 1510 C CA . MET A 1 201 ? 15.860 -1.542 4.609 1.00 84.00 201 MET A CA 1
ATOM 1511 C C . MET A 1 201 ? 15.266 -1.374 3.201 1.00 84.00 201 MET A C 1
ATOM 1513 O O . MET A 1 201 ? 15.759 -1.990 2.258 1.00 84.00 201 MET A O 1
ATOM 1517 N N . ALA A 1 202 ? 14.245 -0.523 3.038 1.00 78.75 202 ALA A N 1
ATOM 1518 C CA . ALA A 1 202 ? 13.656 -0.204 1.735 1.00 78.75 202 ALA A CA 1
ATOM 1519 C C . ALA A 1 202 ? 14.674 0.421 0.779 1.00 78.75 202 ALA A C 1
ATOM 1521 O O . ALA A 1 202 ? 14.670 0.136 -0.417 1.00 78.75 202 ALA A O 1
ATOM 1522 N N . GLU A 1 203 ? 15.518 1.308 1.303 1.00 80.00 203 GLU A N 1
ATOM 1523 C CA . GLU A 1 203 ? 16.562 1.988 0.539 1.00 80.00 203 GLU A CA 1
ATOM 1524 C C . GLU A 1 203 ? 17.637 1.006 0.084 1.00 80.00 203 GLU A C 1
ATOM 1526 O O . GLU A 1 203 ? 17.977 0.982 -1.097 1.00 80.00 203 GLU A O 1
ATOM 1531 N N . VAL A 1 204 ? 18.085 0.134 0.989 1.00 84.25 204 VAL A N 1
ATOM 1532 C CA . VAL A 1 204 ? 19.079 -0.902 0.684 1.00 84.25 204 VAL A CA 1
ATOM 1533 C C . VAL A 1 204 ? 18.567 -1.881 -0.377 1.00 84.25 204 VAL A C 1
ATOM 1535 O O . VAL A 1 204 ? 19.285 -2.202 -1.319 1.00 84.25 204 VAL A O 1
ATOM 1538 N N . GLU A 1 205 ? 17.315 -2.330 -0.278 1.00 82.62 205 GLU A N 1
ATOM 1539 C CA . GLU A 1 205 ? 16.732 -3.238 -1.275 1.00 82.62 205 GLU A CA 1
ATOM 1540 C C . GLU A 1 205 ? 16.611 -2.575 -2.658 1.00 82.62 205 GLU A C 1
ATOM 1542 O O . GLU A 1 205 ? 16.878 -3.215 -3.678 1.00 82.62 205 GLU A O 1
ATOM 1547 N N . ARG A 1 20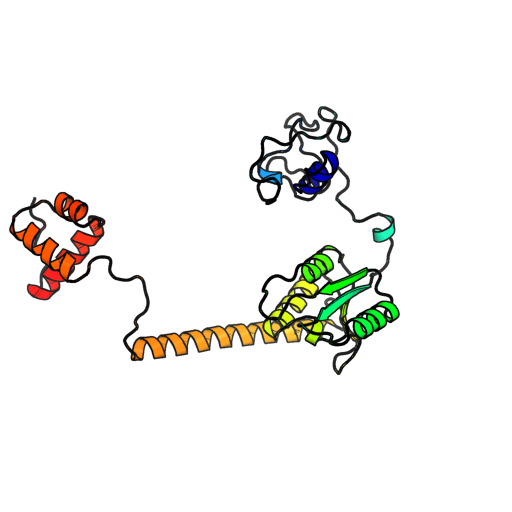6 ? 16.252 -1.282 -2.716 1.00 80.44 206 ARG A N 1
ATOM 1548 C CA . ARG A 1 206 ? 16.236 -0.523 -3.979 1.00 80.44 206 ARG A CA 1
ATOM 1549 C C . ARG A 1 206 ? 17.621 -0.466 -4.618 1.00 80.44 206 ARG A C 1
ATOM 1551 O O . ARG A 1 206 ? 17.720 -0.669 -5.829 1.00 80.44 206 ARG A O 1
ATOM 1558 N N . GLU A 1 207 ? 18.661 -0.246 -3.819 1.00 84.81 207 GLU A N 1
ATOM 1559 C CA . GLU A 1 207 ? 20.044 -0.238 -4.300 1.00 84.81 207 GLU A CA 1
ATOM 1560 C C . GLU A 1 207 ? 20.456 -1.618 -4.834 1.00 84.81 207 GLU A C 1
ATOM 1562 O O . GLU A 1 207 ? 20.962 -1.723 -5.950 1.00 84.81 207 GLU A O 1
ATOM 1567 N N . PHE A 1 208 ? 20.131 -2.703 -4.121 1.00 85.44 208 PHE A N 1
ATOM 1568 C CA . PHE A 1 208 ? 20.423 -4.061 -4.594 1.00 85.44 208 PHE A CA 1
ATOM 1569 C C . PHE A 1 208 ? 19.706 -4.422 -5.900 1.00 85.44 208 PHE A C 1
ATOM 1571 O O . PHE A 1 208 ? 20.271 -5.124 -6.744 1.00 85.44 208 PHE A O 1
ATOM 1578 N N . ILE A 1 209 ? 18.463 -3.970 -6.094 1.00 81.94 209 ILE A N 1
ATOM 1579 C CA . ILE A 1 209 ? 17.742 -4.167 -7.361 1.00 81.94 209 ILE A CA 1
ATOM 1580 C C . ILE A 1 209 ? 18.454 -3.423 -8.496 1.00 81.94 209 ILE A C 1
ATOM 1582 O O . ILE A 1 209 ? 18.612 -3.981 -9.587 1.00 81.94 209 ILE A O 1
ATOM 1586 N N . HIS A 1 210 ? 18.893 -2.189 -8.248 1.00 87.19 210 HIS A N 1
ATOM 1587 C CA . HIS A 1 210 ? 19.626 -1.387 -9.221 1.00 87.19 210 HIS A CA 1
ATOM 1588 C C . HIS A 1 210 ? 20.961 -2.045 -9.597 1.00 87.19 210 HIS A C 1
ATOM 1590 O O . HIS A 1 210 ? 21.199 -2.315 -10.775 1.00 87.19 210 HIS A O 1
ATOM 1596 N N . GLU A 1 211 ? 21.771 -2.419 -8.606 1.00 89.75 211 GLU A N 1
ATOM 1597 C CA . GLU A 1 211 ? 23.058 -3.092 -8.803 1.00 89.75 211 GLU A CA 1
ATOM 1598 C C . GLU A 1 211 ? 22.901 -4.400 -9.592 1.00 89.75 211 GLU A C 1
ATOM 1600 O O . GLU A 1 211 ? 23.576 -4.621 -10.599 1.00 89.75 211 GLU A O 1
ATOM 1605 N N . ARG A 1 212 ? 21.939 -5.252 -9.211 1.00 88.50 212 ARG A N 1
ATOM 1606 C CA . ARG A 1 212 ? 21.672 -6.513 -9.920 1.00 88.50 212 ARG A CA 1
ATOM 1607 C C . ARG A 1 212 ? 21.219 -6.284 -11.363 1.00 88.50 212 ARG A C 1
ATOM 1609 O O . ARG A 1 212 ? 21.537 -7.091 -12.236 1.00 88.50 212 ARG A O 1
ATOM 1616 N N . THR A 1 213 ? 20.486 -5.202 -11.618 1.00 88.31 213 THR A N 1
ATOM 1617 C CA . THR A 1 213 ? 20.068 -4.823 -12.974 1.00 88.31 213 THR A CA 1
ATOM 1618 C C . THR A 1 213 ? 21.274 -4.420 -13.816 1.00 88.31 213 THR A C 1
ATOM 1620 O O . THR A 1 213 ? 21.399 -4.901 -14.939 1.00 88.31 213 THR A O 1
ATOM 1623 N N . LEU A 1 214 ? 22.188 -3.612 -13.271 1.00 89.88 214 LEU A N 1
ATOM 1624 C CA . LEU A 1 214 ? 23.423 -3.222 -13.956 1.00 89.88 214 LEU A CA 1
ATOM 1625 C C . LEU A 1 214 ? 24.307 -4.433 -14.268 1.00 89.88 214 LEU A C 1
ATOM 1627 O O . LEU A 1 214 ? 24.699 -4.612 -15.416 1.00 89.88 214 LEU A O 1
ATOM 1631 N N . ILE A 1 215 ? 24.522 -5.326 -13.298 1.00 90.75 215 ILE A N 1
ATOM 1632 C CA . ILE A 1 215 ? 25.277 -6.574 -13.510 1.00 90.75 215 ILE A CA 1
ATOM 1633 C C . ILE A 1 215 ? 24.629 -7.426 -14.612 1.00 90.75 215 ILE A C 1
ATOM 1635 O O . ILE A 1 215 ? 25.317 -7.993 -15.464 1.00 90.75 215 ILE A O 1
ATOM 1639 N N . GLY A 1 216 ? 23.296 -7.520 -14.617 1.00 88.12 216 GLY A N 1
ATOM 1640 C CA . GLY A 1 216 ? 22.550 -8.239 -15.648 1.00 88.12 216 GLY A CA 1
ATOM 1641 C C . GLY A 1 216 ? 22.700 -7.616 -17.037 1.00 88.12 216 GLY A C 1
ATOM 1642 O O . GLY A 1 216 ? 22.866 -8.347 -18.014 1.00 88.12 216 GLY A O 1
ATOM 1643 N N . LEU A 1 217 ? 22.683 -6.284 -17.127 1.00 88.88 217 LEU A N 1
ATOM 1644 C CA . LEU A 1 217 ? 22.902 -5.545 -18.371 1.00 88.88 217 LEU A CA 1
ATOM 1645 C C . LEU A 1 217 ? 24.335 -5.709 -18.884 1.00 88.88 217 LEU A C 1
ATOM 1647 O O . LEU A 1 217 ? 24.506 -5.997 -20.065 1.00 88.88 217 LEU A O 1
ATOM 1651 N N . ASP A 1 218 ? 25.339 -5.617 -18.015 1.00 88.38 218 ASP A N 1
ATOM 1652 C CA . ASP A 1 218 ? 26.744 -5.843 -18.373 1.00 88.38 218 ASP A CA 1
ATOM 1653 C C . ASP A 1 218 ? 26.969 -7.277 -18.860 1.00 88.38 218 ASP A C 1
ATOM 1655 O O . ASP A 1 218 ? 27.604 -7.505 -19.889 1.00 88.38 218 ASP A O 1
ATOM 1659 N N . THR A 1 219 ? 26.371 -8.256 -18.177 1.00 89.12 219 THR A N 1
ATOM 1660 C CA . THR A 1 219 ? 26.421 -9.665 -18.594 1.00 89.12 219 THR A CA 1
ATOM 1661 C C . THR A 1 219 ? 25.739 -9.868 -19.949 1.00 89.12 219 THR A C 1
ATOM 1663 O O . THR A 1 219 ? 26.245 -10.590 -20.809 1.00 89.12 219 THR A O 1
ATOM 1666 N N . ALA A 1 220 ? 24.587 -9.231 -20.176 1.00 86.25 220 ALA A N 1
ATOM 1667 C CA . ALA A 1 220 ? 23.895 -9.281 -21.459 1.00 86.25 220 ALA A CA 1
ATOM 1668 C C . ALA A 1 220 ? 24.733 -8.632 -22.573 1.00 86.25 220 ALA A C 1
ATOM 1670 O O . ALA A 1 220 ? 24.884 -9.232 -23.639 1.00 86.25 220 ALA A O 1
ATOM 1671 N N . ALA A 1 221 ? 25.335 -7.471 -22.310 1.00 86.00 221 ALA A N 1
ATOM 1672 C CA . ALA A 1 221 ? 26.199 -6.762 -23.245 1.00 86.00 221 ALA A CA 1
ATOM 1673 C C . ALA A 1 221 ? 27.450 -7.577 -23.605 1.00 86.00 221 ALA A C 1
ATOM 1675 O O . ALA A 1 221 ? 27.787 -7.672 -24.787 1.00 86.00 221 ALA A O 1
ATOM 1676 N N . ALA A 1 222 ? 28.084 -8.228 -22.622 1.00 86.12 222 ALA A N 1
ATOM 1677 C CA . ALA A 1 222 ? 29.204 -9.147 -22.836 1.00 86.12 222 ALA A CA 1
ATOM 1678 C C . ALA A 1 222 ? 28.816 -10.346 -23.722 1.00 86.12 222 ALA A C 1
ATOM 1680 O O . ALA A 1 222 ? 29.612 -10.795 -24.542 1.00 86.12 222 ALA A O 1
ATOM 1681 N N . ASN A 1 223 ? 27.566 -10.805 -23.626 1.00 87.00 223 ASN A N 1
ATOM 1682 C CA . ASN A 1 223 ? 26.992 -11.840 -24.493 1.00 87.00 223 ASN A CA 1
ATOM 1683 C C . ASN A 1 223 ? 26.475 -11.301 -25.846 1.00 87.00 223 ASN A C 1
ATOM 1685 O O . ASN A 1 223 ? 25.793 -12.018 -26.576 1.00 87.00 223 ASN A O 1
ATOM 1689 N N . GLY A 1 224 ? 26.763 -10.041 -26.189 1.00 82.81 224 GLY A N 1
ATOM 1690 C CA . GLY A 1 224 ? 26.369 -9.409 -27.452 1.00 82.81 224 GLY A CA 1
ATOM 1691 C C . GLY A 1 224 ? 24.964 -8.796 -27.464 1.00 82.81 224 GLY A C 1
ATOM 1692 O O . GLY A 1 224 ? 24.588 -8.143 -28.439 1.00 82.81 224 GLY A O 1
ATOM 1693 N N . ASN A 1 225 ? 24.197 -8.925 -26.380 1.00 78.88 225 ASN A N 1
ATOM 1694 C CA . ASN A 1 225 ? 22.869 -8.333 -26.248 1.00 78.88 225 ASN A CA 1
ATOM 1695 C C . ASN A 1 225 ? 22.983 -6.891 -25.739 1.00 78.88 225 ASN A C 1
ATOM 1697 O O . ASN A 1 225 ? 23.012 -6.640 -24.538 1.00 78.88 225 ASN A O 1
ATOM 1701 N N . ARG A 1 226 ? 23.010 -5.922 -26.657 1.00 75.81 226 ARG A N 1
ATOM 1702 C CA . ARG A 1 226 ? 23.162 -4.488 -26.331 1.00 75.81 226 ARG A CA 1
ATOM 1703 C C . ARG A 1 226 ? 21.881 -3.800 -25.829 1.00 75.81 226 ARG A C 1
ATOM 1705 O O . ARG A 1 226 ? 21.913 -2.617 -25.506 1.00 75.81 226 ARG A O 1
ATOM 1712 N N . GLY A 1 227 ? 20.760 -4.523 -25.759 1.00 75.19 227 GLY A N 1
ATOM 1713 C CA . GLY A 1 227 ? 19.452 -3.950 -25.427 1.00 75.19 227 GLY A CA 1
ATOM 1714 C C . GLY A 1 227 ? 18.979 -2.903 -26.450 1.00 75.19 227 GLY A C 1
ATOM 1715 O O . GLY A 1 227 ? 19.524 -2.788 -27.546 1.00 75.19 227 GLY A O 1
ATOM 1716 N N . GLY A 1 228 ? 17.944 -2.135 -26.096 1.00 80.31 228 GLY A N 1
ATOM 1717 C CA . GLY A 1 228 ? 17.410 -1.052 -26.931 1.00 80.31 228 GLY A CA 1
ATOM 1718 C C . GLY A 1 228 ? 16.359 -1.478 -27.966 1.00 80.31 228 GLY A C 1
ATOM 1719 O O . GLY A 1 228 ? 16.007 -2.649 -28.101 1.00 80.31 228 GLY A O 1
ATOM 1720 N N . ARG A 1 229 ? 15.801 -0.488 -28.677 1.00 78.50 229 ARG A N 1
ATOM 1721 C CA . ARG A 1 229 ? 14.816 -0.719 -29.745 1.00 78.50 229 ARG A CA 1
ATOM 1722 C C . ARG A 1 229 ? 15.527 -1.347 -30.954 1.00 78.50 229 ARG A C 1
ATOM 1724 O O . ARG A 1 229 ? 16.504 -0.753 -31.410 1.00 78.50 229 ARG A O 1
ATOM 1731 N N . PRO A 1 230 ? 15.032 -2.469 -31.510 1.00 78.31 230 PRO A N 1
ATOM 1732 C CA . PRO A 1 230 ? 15.583 -3.037 -32.735 1.00 78.31 230 PRO A CA 1
ATOM 1733 C C . PRO A 1 230 ? 15.641 -1.995 -33.864 1.00 78.31 230 PRO A C 1
ATOM 1735 O O . PRO A 1 230 ? 14.749 -1.136 -33.940 1.00 78.31 230 PRO A O 1
ATOM 1738 N N . PRO A 1 231 ? 16.663 -2.044 -34.736 1.00 81.25 231 PRO A N 1
ATOM 1739 C CA . PRO A 1 231 ? 16.734 -1.151 -35.882 1.00 81.25 231 PRO A CA 1
ATOM 1740 C C . PRO A 1 231 ? 15.485 -1.318 -36.753 1.00 81.25 231 PRO A C 1
ATOM 1742 O O . PRO A 1 231 ? 14.991 -2.420 -36.964 1.00 81.25 231 PRO A O 1
ATOM 1745 N N . ALA A 1 232 ? 14.954 -0.197 -37.240 1.00 82.69 232 ALA A N 1
ATOM 1746 C CA . ALA A 1 232 ? 13.733 -0.179 -38.048 1.00 82.69 232 ALA A CA 1
ATOM 1747 C C . ALA A 1 232 ? 13.953 -0.614 -39.510 1.00 82.69 232 ALA A C 1
ATOM 1749 O O . ALA A 1 232 ? 12.979 -0.757 -40.239 1.00 82.69 232 ALA A O 1
ATOM 1750 N N . ILE A 1 233 ? 15.211 -0.761 -39.934 1.00 85.81 233 ILE A N 1
ATOM 1751 C CA . ILE A 1 233 ? 15.621 -1.236 -41.257 1.00 85.81 233 ILE A CA 1
ATOM 1752 C C . ILE A 1 233 ? 16.641 -2.348 -41.013 1.00 85.81 233 ILE A C 1
ATOM 1754 O O . ILE A 1 233 ? 17.649 -2.105 -40.345 1.00 85.81 233 ILE A O 1
ATOM 1758 N N . ASP A 1 234 ? 16.360 -3.546 -41.514 1.00 88.00 234 ASP A N 1
ATOM 1759 C CA . ASP A 1 234 ? 17.301 -4.667 -41.532 1.00 88.00 234 ASP A CA 1
ATOM 1760 C C . ASP A 1 234 ? 18.131 -4.684 -42.833 1.00 88.00 234 ASP A C 1
ATOM 1762 O O . ASP A 1 234 ? 17.995 -3.811 -43.695 1.00 88.00 234 ASP A O 1
ATOM 1766 N N . GLY A 1 235 ? 19.041 -5.653 -42.962 1.00 86.12 235 GLY A N 1
ATOM 1767 C CA . GLY A 1 235 ? 19.937 -5.748 -44.119 1.00 86.12 235 GLY A CA 1
ATOM 1768 C C . GLY A 1 235 ? 19.203 -5.949 -45.448 1.00 86.12 235 GLY A C 1
ATOM 1769 O O . GLY A 1 235 ? 19.591 -5.354 -46.454 1.00 86.12 235 GLY A O 1
ATOM 1770 N N . ASP A 1 236 ? 18.111 -6.713 -45.446 1.00 88.62 236 ASP A N 1
ATOM 1771 C CA . ASP A 1 236 ? 17.325 -6.989 -46.650 1.00 88.62 236 ASP A CA 1
ATOM 1772 C C . ASP A 1 236 ? 16.548 -5.743 -47.083 1.00 88.62 236 ASP A C 1
ATOM 1774 O O . ASP A 1 236 ? 16.557 -5.368 -48.259 1.00 88.62 236 ASP A O 1
ATOM 1778 N N . MET A 1 237 ? 15.936 -5.036 -46.128 1.00 90.38 237 MET A N 1
ATOM 1779 C CA . MET A 1 237 ? 15.289 -3.751 -46.382 1.00 90.38 237 MET A CA 1
ATOM 1780 C C . MET A 1 237 ? 16.281 -2.709 -46.901 1.00 90.38 237 MET A C 1
ATOM 1782 O O . MET A 1 237 ? 15.931 -1.940 -47.798 1.00 90.38 237 MET A O 1
ATOM 1786 N N . LEU A 1 238 ? 17.514 -2.687 -46.380 1.00 91.56 238 LEU A N 1
ATOM 1787 C CA . LEU A 1 238 ? 18.565 -1.800 -46.876 1.00 91.56 238 LEU A CA 1
ATOM 1788 C C . LEU A 1 238 ? 18.965 -2.153 -48.314 1.00 91.56 238 LEU A C 1
ATOM 1790 O O . LEU A 1 238 ? 19.032 -1.259 -49.153 1.00 91.56 238 LEU A O 1
ATOM 1794 N N . ALA A 1 239 ? 19.162 -3.433 -48.630 1.00 91.50 239 ALA A N 1
ATOM 1795 C CA . ALA A 1 239 ? 19.487 -3.869 -49.988 1.00 91.50 239 ALA A CA 1
ATOM 1796 C C . ALA A 1 239 ? 18.387 -3.484 -50.994 1.00 91.50 239 ALA A C 1
ATOM 1798 O O . ALA A 1 239 ? 18.676 -2.999 -52.090 1.00 91.50 239 ALA A O 1
ATOM 1799 N N . VAL A 1 240 ? 17.115 -3.636 -50.608 1.00 93.06 240 VAL A N 1
ATOM 1800 C CA . VAL A 1 240 ? 15.972 -3.198 -51.424 1.00 93.06 240 VAL A CA 1
ATOM 1801 C C . VAL A 1 240 ? 15.942 -1.674 -51.566 1.00 93.06 240 VAL A C 1
ATOM 1803 O O . VAL A 1 240 ? 15.681 -1.176 -52.661 1.00 93.06 240 VAL A O 1
ATOM 1806 N N . ALA A 1 241 ? 16.215 -0.929 -50.491 1.00 92.44 241 ALA A N 1
ATOM 1807 C CA . ALA A 1 241 ? 16.265 0.530 -50.524 1.00 92.44 241 ALA A CA 1
ATOM 1808 C C . ALA A 1 241 ? 17.354 1.048 -51.472 1.00 92.44 241 ALA A C 1
ATOM 1810 O O . ALA A 1 241 ? 17.071 1.922 -52.288 1.00 92.44 241 ALA A O 1
ATOM 1811 N N . LEU A 1 242 ? 18.564 0.485 -51.396 1.00 92.19 242 LEU A N 1
ATOM 1812 C CA . LEU A 1 242 ? 19.695 0.846 -52.254 1.00 92.19 242 LEU A CA 1
ATOM 1813 C C . LEU A 1 242 ? 19.389 0.543 -53.720 1.00 92.19 242 LEU A C 1
ATOM 1815 O O . LEU A 1 242 ? 19.494 1.427 -54.557 1.00 92.19 242 LEU A O 1
ATOM 1819 N N . ARG A 1 243 ? 18.874 -0.654 -54.023 1.00 93.25 243 ARG A N 1
ATOM 1820 C CA . ARG A 1 243 ? 18.513 -1.019 -55.400 1.00 93.25 243 ARG A CA 1
ATOM 1821 C C . ARG A 1 243 ? 17.458 -0.092 -56.010 1.00 93.25 243 ARG A C 1
ATOM 1823 O O . ARG A 1 243 ? 17.504 0.181 -57.204 1.00 93.25 243 ARG A O 1
ATOM 1830 N N . ARG A 1 244 ? 16.483 0.359 -55.214 1.00 93.00 244 ARG A N 1
ATOM 1831 C CA . ARG A 1 244 ? 15.464 1.321 -55.667 1.00 93.00 244 ARG A CA 1
ATOM 1832 C C . ARG A 1 244 ? 16.020 2.738 -55.796 1.00 93.00 244 ARG A C 1
ATOM 1834 O O . ARG A 1 244 ? 15.602 3.456 -56.696 1.00 93.00 244 ARG A O 1
ATOM 1841 N N . ARG A 1 245 ? 16.964 3.124 -54.930 1.00 91.19 245 ARG A N 1
ATOM 1842 C CA . ARG A 1 245 ? 17.708 4.386 -55.047 1.00 91.19 245 ARG A CA 1
ATOM 1843 C C . ARG A 1 245 ? 18.513 4.423 -56.345 1.00 91.19 245 ARG A C 1
ATOM 1845 O O . ARG A 1 245 ? 18.416 5.401 -57.068 1.00 91.19 245 ARG A O 1
ATOM 1852 N N . ASP A 1 246 ? 19.221 3.343 -56.668 1.00 90.12 246 ASP A N 1
ATOM 1853 C CA . ASP A 1 246 ? 20.016 3.224 -57.901 1.00 90.12 246 ASP A CA 1
ATOM 1854 C C . ASP A 1 246 ? 19.140 3.209 -59.168 1.00 90.12 246 ASP A C 1
ATOM 1856 O O . ASP A 1 246 ? 19.618 3.475 -60.266 1.00 90.12 246 ASP A O 1
ATOM 1860 N N . ALA A 1 247 ? 17.846 2.906 -59.021 1.00 91.88 247 ALA A N 1
ATOM 1861 C CA . ALA A 1 247 ? 16.832 3.031 -60.067 1.00 91.88 247 ALA A CA 1
ATOM 1862 C C . ALA A 1 247 ? 16.171 4.427 -60.111 1.00 91.88 247 ALA A C 1
ATOM 1864 O O . ALA A 1 247 ? 15.119 4.576 -60.732 1.00 91.88 247 ALA A O 1
ATOM 1865 N N . GLU A 1 248 ? 16.754 5.421 -59.431 1.00 90.25 248 GLU A N 1
ATOM 1866 C CA . GLU A 1 248 ? 16.306 6.821 -59.367 1.00 90.25 248 GLU A CA 1
ATOM 1867 C C . GLU A 1 248 ? 14.882 7.008 -58.791 1.00 90.25 248 GLU A C 1
ATOM 1869 O O . GLU A 1 248 ? 14.194 8.000 -59.048 1.00 90.25 248 GLU A O 1
ATOM 1874 N N . GLU A 1 249 ? 14.397 6.072 -57.962 1.00 91.31 249 GLU A N 1
ATOM 1875 C CA . GLU A 1 249 ? 13.121 6.252 -57.265 1.00 91.31 249 GLU A CA 1
ATOM 1876 C C . GLU A 1 249 ? 13.231 7.289 -56.133 1.00 91.31 249 GLU A C 1
ATOM 1878 O O . GLU A 1 249 ? 14.139 7.258 -55.302 1.00 91.31 249 GLU A O 1
ATOM 1883 N N . SER A 1 250 ? 12.226 8.166 -56.007 1.00 91.19 250 SER A N 1
ATOM 1884 C CA . SER A 1 250 ? 12.208 9.150 -54.915 1.00 91.19 250 SER A CA 1
ATOM 1885 C C . SER A 1 250 ? 12.210 8.493 -53.524 1.00 91.19 250 SER A C 1
ATOM 1887 O O . SER A 1 250 ? 11.456 7.552 -53.251 1.00 91.19 250 SER A O 1
ATOM 1889 N N . VAL A 1 251 ? 12.949 9.082 -52.577 1.00 88.94 251 VAL A N 1
ATOM 1890 C CA . VAL A 1 251 ? 13.037 8.610 -51.177 1.00 88.94 251 VAL A CA 1
ATOM 1891 C C . VAL A 1 251 ? 11.659 8.489 -50.511 1.00 88.94 251 VAL A C 1
ATOM 1893 O O . VAL A 1 251 ? 11.424 7.613 -49.680 1.00 88.94 251 VAL A O 1
ATOM 1896 N N . THR A 1 252 ? 10.703 9.337 -50.902 1.00 92.19 252 THR A N 1
ATOM 1897 C CA . THR A 1 252 ? 9.321 9.267 -50.401 1.00 92.19 252 THR A CA 1
ATOM 1898 C C . THR A 1 252 ? 8.582 8.021 -50.905 1.00 92.19 252 THR A C 1
ATOM 1900 O O . THR A 1 252 ? 7.811 7.432 -50.145 1.00 92.19 252 THR A O 1
ATOM 1903 N N . SER A 1 253 ? 8.812 7.605 -52.155 1.00 91.56 253 SER A N 1
ATOM 1904 C CA . SER A 1 253 ? 8.262 6.362 -52.712 1.00 91.56 253 SER A CA 1
ATOM 1905 C C . SER A 1 253 ? 8.859 5.141 -52.015 1.00 91.56 253 SER A C 1
ATOM 1907 O O . SER A 1 253 ? 8.117 4.291 -51.520 1.00 91.56 253 SER A O 1
ATOM 1909 N N . ILE A 1 254 ? 10.187 5.119 -51.874 1.00 92.81 254 ILE A N 1
ATOM 1910 C CA . ILE A 1 254 ? 10.927 4.022 -51.240 1.00 92.81 254 ILE A CA 1
ATOM 1911 C C . ILE A 1 254 ? 10.492 3.847 -49.778 1.00 92.81 254 ILE A C 1
ATOM 1913 O O . ILE A 1 254 ? 10.166 2.740 -49.354 1.00 92.81 254 ILE A O 1
ATOM 1917 N N . ALA A 1 255 ? 10.401 4.941 -49.014 1.00 92.81 255 ALA A N 1
ATOM 1918 C CA . ALA A 1 255 ? 9.958 4.901 -47.620 1.00 92.81 255 ALA A CA 1
ATOM 1919 C C . ALA A 1 255 ? 8.531 4.346 -47.476 1.00 92.81 255 ALA A C 1
ATOM 1921 O O . ALA A 1 255 ? 8.264 3.546 -46.580 1.00 92.81 255 ALA A O 1
ATOM 1922 N N . ARG A 1 256 ? 7.619 4.735 -48.381 1.00 93.25 256 ARG A N 1
ATOM 1923 C CA . ARG A 1 256 ? 6.243 4.222 -48.400 1.00 93.25 256 ARG A CA 1
ATOM 1924 C C . ARG A 1 256 ? 6.207 2.733 -48.730 1.00 93.25 256 ARG A C 1
ATOM 1926 O O . ARG A 1 256 ? 5.475 2.001 -48.074 1.00 93.25 256 ARG A O 1
ATOM 1933 N N . TYR A 1 257 ? 6.995 2.301 -49.712 1.00 92.38 257 TYR A N 1
ATOM 1934 C CA . TYR A 1 257 ? 7.090 0.900 -50.115 1.00 92.38 257 TYR A CA 1
ATOM 1935 C C . TYR A 1 257 ? 7.588 0.009 -48.971 1.00 92.38 257 TYR A C 1
ATOM 1937 O O . TYR A 1 257 ? 7.032 -1.057 -48.728 1.00 92.38 257 TYR A O 1
ATOM 1945 N N . LEU A 1 258 ? 8.598 0.475 -48.234 1.00 91.00 258 LEU A N 1
ATOM 1946 C CA . LEU A 1 258 ? 9.182 -0.249 -47.103 1.00 91.00 258 LEU A CA 1
ATOM 1947 C C . LEU A 1 258 ? 8.385 -0.094 -45.795 1.00 91.00 258 LEU A C 1
ATOM 1949 O O . LEU A 1 258 ? 8.726 -0.718 -44.797 1.00 91.00 258 LEU A O 1
ATOM 1953 N N . GLY A 1 259 ? 7.336 0.737 -45.769 1.00 91.69 259 GLY A N 1
ATOM 1954 C CA . GLY A 1 259 ? 6.524 0.967 -44.570 1.00 91.69 259 GLY A CA 1
ATOM 1955 C C . GLY A 1 259 ? 7.262 1.694 -43.437 1.00 91.69 259 GLY A C 1
ATOM 1956 O O . GLY A 1 259 ? 6.879 1.572 -42.274 1.00 91.69 259 GLY A O 1
ATOM 1957 N N . ILE A 1 260 ? 8.311 2.459 -43.754 1.00 92.06 260 ILE A N 1
ATOM 1958 C CA . ILE A 1 260 ? 9.161 3.158 -42.778 1.00 92.06 260 ILE A CA 1
ATOM 1959 C C . ILE A 1 260 ? 9.031 4.679 -42.895 1.00 92.06 260 ILE A C 1
ATOM 1961 O O . ILE A 1 260 ? 8.665 5.239 -43.928 1.00 92.06 260 ILE A O 1
ATOM 1965 N N . GLY A 1 261 ? 9.371 5.391 -41.820 1.00 92.25 261 GLY A N 1
ATOM 1966 C CA . GLY A 1 261 ? 9.422 6.853 -41.846 1.00 92.25 261 GLY A CA 1
ATOM 1967 C C . GLY A 1 261 ? 10.547 7.371 -42.749 1.00 92.25 261 GLY A C 1
ATOM 1968 O O . GLY A 1 261 ? 11.672 6.879 -42.681 1.00 92.25 261 GLY A O 1
ATOM 1969 N N . ARG A 1 262 ? 10.279 8.427 -43.531 1.00 92.25 262 ARG A N 1
ATOM 1970 C CA . ARG A 1 262 ? 11.277 9.077 -44.410 1.00 92.25 262 ARG A CA 1
ATOM 1971 C C . ARG A 1 262 ? 12.563 9.447 -43.668 1.00 92.25 262 ARG A C 1
ATOM 1973 O O . ARG A 1 262 ? 13.649 9.184 -44.162 1.00 92.25 262 ARG A O 1
ATOM 1980 N N . SER A 1 263 ? 12.446 9.998 -42.459 1.00 90.50 263 SER A N 1
ATOM 1981 C CA . SER A 1 263 ? 13.595 10.370 -41.623 1.00 90.50 263 SER A CA 1
ATOM 1982 C C . SER A 1 263 ? 14.454 9.169 -41.214 1.00 90.50 263 SER A C 1
ATOM 1984 O O . SER A 1 263 ? 15.662 9.309 -41.052 1.00 90.50 263 SER A O 1
ATOM 1986 N N . THR A 1 264 ? 13.849 7.988 -41.048 1.00 89.75 264 THR A N 1
ATOM 1987 C CA . THR A 1 264 ? 14.584 6.744 -40.782 1.00 89.75 264 THR A CA 1
ATOM 1988 C C . THR A 1 264 ? 15.352 6.311 -42.022 1.00 89.75 264 THR A C 1
ATOM 1990 O O . THR A 1 264 ? 16.535 6.022 -41.907 1.00 89.75 264 THR A O 1
ATOM 1993 N N . LEU A 1 265 ? 14.713 6.344 -43.196 1.00 91.56 265 LEU A N 1
ATOM 1994 C CA . LEU A 1 265 ? 15.360 5.987 -44.457 1.00 91.56 265 LEU A CA 1
ATOM 1995 C C . LEU A 1 265 ? 16.533 6.921 -44.788 1.00 91.56 265 LEU A C 1
ATOM 1997 O O . LEU A 1 265 ? 17.622 6.434 -45.068 1.00 91.56 265 LEU A O 1
ATOM 2001 N N . TYR A 1 266 ? 16.352 8.242 -44.674 1.00 91.12 266 TYR A N 1
ATOM 2002 C CA . TYR A 1 266 ? 17.435 9.210 -44.889 1.00 91.12 266 TYR A CA 1
ATOM 2003 C C . TYR A 1 266 ? 18.629 8.964 -43.964 1.00 91.12 266 TYR A C 1
ATOM 2005 O O . TYR A 1 266 ? 19.762 8.936 -44.429 1.00 91.12 266 TYR A O 1
ATOM 2013 N N . ARG A 1 267 ? 18.385 8.751 -42.664 1.00 89.12 267 ARG A N 1
ATOM 2014 C CA . ARG A 1 267 ? 19.457 8.489 -41.694 1.00 89.12 267 ARG A CA 1
ATOM 2015 C C . ARG A 1 267 ? 20.212 7.199 -42.014 1.00 89.12 267 ARG A C 1
ATOM 2017 O O . ARG A 1 267 ? 21.428 7.169 -41.876 1.00 89.12 267 ARG A O 1
ATOM 2024 N N . THR A 1 268 ? 19.507 6.147 -42.424 1.00 89.88 268 THR A N 1
ATOM 2025 C CA . THR A 1 268 ? 20.141 4.868 -42.761 1.00 89.88 268 THR A CA 1
ATOM 2026 C C . THR A 1 268 ? 20.948 4.950 -44.054 1.00 89.88 268 THR A C 1
ATOM 2028 O O . THR A 1 268 ? 22.055 4.426 -44.086 1.00 89.88 268 THR A O 1
ATOM 2031 N N . LEU A 1 269 ? 20.443 5.630 -45.090 1.00 89.25 269 LEU A N 1
ATOM 2032 C CA . LEU A 1 269 ? 21.188 5.838 -46.337 1.00 89.25 269 LEU A CA 1
ATOM 2033 C C . LEU A 1 269 ? 22.432 6.703 -46.109 1.00 89.25 269 LEU A C 1
ATOM 2035 O O . LEU A 1 269 ? 23.511 6.322 -46.537 1.00 89.25 269 LEU A O 1
ATOM 2039 N N . ALA A 1 270 ? 22.309 7.797 -45.351 1.00 88.00 270 ALA A N 1
ATOM 2040 C CA . ALA A 1 270 ? 23.444 8.658 -45.026 1.00 88.00 270 ALA A CA 1
ATOM 2041 C C . ALA A 1 270 ? 24.546 7.910 -44.257 1.00 88.00 270 ALA A C 1
ATOM 2043 O O . ALA A 1 270 ? 25.718 8.036 -44.594 1.00 88.00 270 ALA A O 1
ATOM 2044 N N . ALA A 1 271 ? 24.169 7.091 -43.267 1.00 86.00 271 ALA A N 1
ATOM 2045 C CA . ALA A 1 271 ? 25.118 6.271 -42.513 1.00 86.00 271 ALA A CA 1
ATOM 2046 C C . ALA A 1 271 ? 25.773 5.175 -43.375 1.00 86.00 271 ALA A C 1
ATOM 2048 O O . ALA A 1 271 ? 26.930 4.830 -43.151 1.00 86.00 271 ALA A O 1
ATOM 2049 N N . TYR A 1 272 ? 25.045 4.619 -44.350 1.00 88.50 272 TYR A N 1
ATOM 2050 C CA . TYR A 1 272 ? 25.603 3.674 -45.318 1.00 88.50 272 TYR A CA 1
ATOM 2051 C C . TYR A 1 272 ? 26.619 4.357 -46.241 1.00 88.50 272 TYR A C 1
ATOM 2053 O O . TYR A 1 272 ? 27.724 3.848 -46.409 1.00 88.50 272 TYR A O 1
ATOM 2061 N N . ASP A 1 273 ? 26.269 5.520 -46.793 1.00 86.62 273 ASP A N 1
ATOM 2062 C CA . ASP A 1 273 ? 27.147 6.261 -47.700 1.00 86.62 273 ASP A CA 1
ATOM 2063 C C . ASP A 1 273 ? 28.426 6.719 -46.977 1.00 86.62 273 ASP A C 1
ATOM 2065 O O . ASP A 1 273 ? 29.523 6.517 -47.488 1.00 86.62 273 ASP A O 1
ATOM 2069 N N . GLU A 1 274 ? 28.312 7.215 -45.741 1.00 84.81 274 GLU A N 1
ATOM 2070 C CA . GLU A 1 274 ? 29.462 7.583 -44.903 1.00 84.81 274 GLU A CA 1
ATOM 2071 C C . GLU A 1 274 ? 30.376 6.379 -44.610 1.00 84.81 274 GLU A C 1
ATOM 2073 O O . GLU A 1 274 ? 31.600 6.500 -44.662 1.00 84.81 274 GLU A O 1
ATOM 2078 N N . ALA A 1 275 ? 29.804 5.194 -44.367 1.00 84.44 275 ALA A N 1
ATOM 2079 C CA . ALA A 1 275 ? 30.570 3.977 -44.102 1.00 84.44 275 ALA A CA 1
ATOM 2080 C C . ALA A 1 275 ? 31.305 3.421 -45.337 1.00 84.44 275 ALA A C 1
ATOM 2082 O O . ALA A 1 275 ? 32.331 2.757 -45.179 1.00 84.44 275 ALA A O 1
ATOM 2083 N N . ILE A 1 276 ? 30.789 3.656 -46.548 1.00 83.75 276 ILE A N 1
ATOM 2084 C CA . ILE A 1 276 ? 31.355 3.119 -47.797 1.00 83.75 276 ILE A CA 1
ATOM 2085 C C . ILE A 1 276 ? 32.262 4.131 -48.506 1.00 83.75 276 ILE A C 1
ATOM 2087 O O . ILE A 1 276 ? 33.304 3.745 -49.036 1.00 83.75 276 ILE A O 1
ATOM 2091 N N . TYR A 1 277 ? 31.891 5.411 -48.511 1.00 79.50 277 TYR A N 1
ATOM 2092 C CA . TYR A 1 277 ? 32.549 6.455 -49.303 1.00 79.50 277 TYR A CA 1
ATOM 2093 C C . TYR A 1 277 ? 33.276 7.505 -48.453 1.00 79.50 277 TYR A C 1
ATOM 2095 O O . TYR A 1 277 ? 34.004 8.327 -49.002 1.00 79.50 277 TYR A O 1
ATOM 2103 N N . GLY A 1 278 ? 33.125 7.484 -47.123 1.00 73.12 278 GLY A N 1
ATOM 2104 C CA . GLY A 1 278 ? 33.743 8.464 -46.219 1.00 73.12 278 GLY A CA 1
ATOM 2105 C C . GLY A 1 278 ? 33.094 9.853 -46.250 1.00 73.12 278 GLY A C 1
ATOM 2106 O O . GLY A 1 278 ? 33.539 10.749 -45.536 1.00 73.12 278 GLY A O 1
ATOM 2107 N N . GLU A 1 279 ? 32.040 10.034 -47.048 1.00 70.19 279 GLU A N 1
ATOM 2108 C CA . GLU A 1 279 ? 31.229 11.245 -47.131 1.00 70.19 279 GLU A CA 1
ATOM 2109 C C . GLU A 1 279 ? 29.765 10.895 -47.432 1.00 70.19 279 GLU A C 1
ATOM 2111 O O . GLU A 1 279 ? 29.455 9.843 -47.991 1.00 70.19 279 GLU A O 1
ATOM 2116 N N . THR A 1 280 ? 28.840 11.771 -47.040 1.00 69.12 280 THR A N 1
ATOM 2117 C CA . THR A 1 280 ? 27.414 11.594 -47.336 1.00 69.12 280 THR A CA 1
ATOM 2118 C C . THR A 1 280 ? 27.131 12.017 -48.775 1.00 69.12 280 THR A C 1
ATOM 2120 O O . THR A 1 280 ? 27.364 13.178 -49.121 1.00 69.12 280 THR A O 1
ATOM 2123 N N . LEU A 1 281 ? 26.573 11.126 -49.603 1.00 63.81 281 LEU A N 1
ATOM 2124 C CA . LEU A 1 281 ? 26.124 11.523 -50.938 1.00 63.81 281 LEU A CA 1
ATOM 2125 C C . LEU A 1 281 ? 24.998 12.568 -50.828 1.00 63.81 281 LEU A C 1
ATOM 2127 O O . LEU A 1 281 ? 24.075 12.406 -50.019 1.00 63.81 281 LEU A O 1
ATOM 2131 N N . PRO A 1 282 ? 25.050 13.657 -51.618 1.00 57.66 282 PRO A N 1
ATOM 2132 C CA . PRO A 1 282 ? 24.011 14.672 -51.590 1.00 57.66 282 PRO A CA 1
ATOM 2133 C C . PRO A 1 282 ? 22.665 14.063 -52.015 1.00 57.66 282 PRO A C 1
ATOM 2135 O O . PRO A 1 282 ? 22.627 13.237 -52.927 1.00 57.66 282 PRO A O 1
ATOM 2138 N N . PRO A 1 283 ? 21.543 14.464 -51.388 1.00 53.56 283 PRO A N 1
ATOM 2139 C CA . PRO A 1 283 ? 20.232 14.008 -51.821 1.00 53.56 283 PRO A CA 1
ATOM 2140 C C . PRO A 1 283 ? 19.967 14.526 -53.238 1.00 53.56 283 PRO A C 1
ATOM 2142 O O . PRO A 1 283 ? 19.921 15.739 -53.460 1.00 53.56 283 PRO A O 1
ATOM 2145 N N . GLU A 1 284 ? 19.793 13.613 -54.190 1.00 57.56 284 GLU A N 1
ATOM 2146 C CA . GLU A 1 284 ? 19.350 13.970 -55.536 1.00 57.56 284 GLU A CA 1
ATOM 2147 C C . GLU A 1 284 ? 17.919 14.534 -55.477 1.00 57.56 284 GLU A C 1
ATOM 2149 O O . GLU A 1 284 ? 17.083 14.074 -54.690 1.00 57.56 284 GLU A O 1
ATOM 2154 N N . LYS A 1 285 ? 17.702 15.622 -56.227 1.00 41.16 285 LYS A N 1
ATOM 2155 C CA . LYS A 1 285 ? 16.503 16.476 -56.177 1.00 41.16 285 LYS A CA 1
ATOM 2156 C C . LYS A 1 285 ? 15.262 15.806 -56.749 1.00 41.16 285 LYS A C 1
ATOM 2158 O O . LYS A 1 285 ? 15.371 15.233 -57.850 1.00 41.16 285 LYS A O 1
#

Foldseek 3Di:
DPPDDDLVSVLLVLLQFAQPPQRQHRQFAHADPVQFRAQFGDLSSCCPPPVPVPDDTRGDDVVNPGPHRGDRGPHPPDDPVVVPDQAAEAEEFEDADPDDPPVVFVVLCVVVVHPYYFYFDDHPPDPDGPSVVVSVVPDAANHEYEGQALCRQDVDLQSSLVSLQSCLVRQYWYAHCDDPPGDIAGCVDPNVVVNVVSVVVNVVVVVVVVVVVVVVCVVCVVVVNNDDDPQPADPVLVVQLVVVVVVVDDLVVSCVVSVHDSVSSQVVQQVVCCVPPVGGDDDDD

pLDDT: mean 82.3, std 12.49, range [36.12, 95.69]

Secondary structure (DSSP, 8-state):
------HHHHHHHHHTS--TTT-PPTTSPPB-TTSBBPSB--HHHHTTSTTTTTSSPPBPPGGG-TTSBP-PPPP--S-HHHHTSSSPEEEEEE--SS-SSHHHHHHHHHHTT-SEEEEE---TT----HHHHHHHHH--TT-EEEESSHHHH-SSHHHHHHHHHHHHHTT-EEEE-SSTT-EEE-SSSTTHHHHHHHHHHHHHHHHHHHHHHHHHHHHHHHTT---SPPPSS-HHHHHHHHHHHHTT--HHHHHHHTT--HHHHHHHHHHHHHHHHSSPPPPP-

Radius of gyration: 30.29 Å; chains: 1; bounding box: 68×54×82 Å